Protein AF-A0A2S8RTL1-F1 (afdb_monomer_lite)

Foldseek 3Di:
DDDDDDDDDDDDDDDDPDDPPDDDDDDDDPDDDDDPDPPPDDDDDDDDDDDDDDDDPPDPVNVVVVVVVVVVVVVVVVVVVVVVVVVVVVVVVVVVVVVVVVVVVVVVVVVVVVVVVVVVVVVVVVVVVVQLVVLQVVLVPDDDLDPPDDCVVLPLQLSLLVSVVVPRDLVSQLSSLSNDPPLVSVLSNQLNCLCVVLVPNDSVVRNVSSVVSVVCSVVVNDDDDRD

Secondary structure (DSSP, 8-state):
--------------------------------S---S--S-------------------HHHHHHHHHHHHHHHHHHHHHHHHHHHHHHHHHHHHHHHHHHHHHHHHHHHHHHHHHHHHHHHHHHHHHHHHHHHHHHHHHHSPPSSTT--HHHH-HHHHHHHHHHTT--HHHHHHTGGGS-HHHHHHHHHHHHHHHHTT---HHHHHHHHHHHHHHHHHT-------

pLDDT: mean 75.99, std 20.51, range [32.34, 96.5]

Radius of gyration: 46.98 Å; chains: 1; bounding box: 100×43×135 Å

Sequence (227 aa):
MKLSPLFPLAMLFAASAVHAQMNQIFGALQSAQSVITQTKQLLPPTPASSAQGSQQVVNEQETQIYNSRKVADEQARQQAQQDSARISAADQAQYQMQRQREQAAAKRASDEDDAEALAVENASIRRDAERQQRATAEAQSMPPLCPGLDIHKLGIGGFFVACKNKGATEPQMLARLGALPMMQQALYTDIIQDIYENNVTDIKKGNAIAAYDTRCTAQNNCQRIAW

Structure (mmCIF, N/CA/C/O backbone):
data_AF-A0A2S8RTL1-F1
#
_entry.id   AF-A0A2S8RTL1-F1
#
loop_
_atom_site.group_PDB
_atom_site.id
_atom_site.type_symbol
_atom_site.la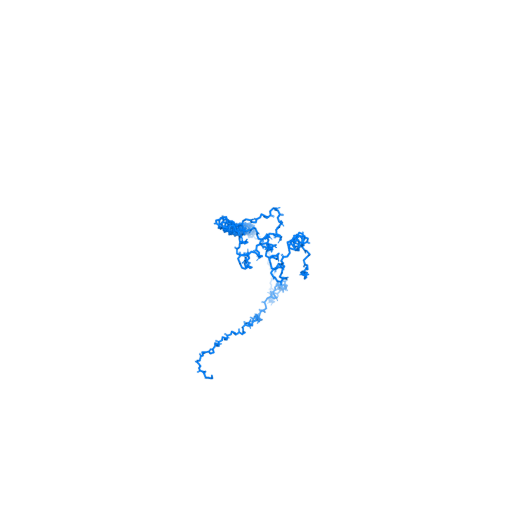bel_atom_id
_atom_site.label_alt_id
_atom_site.label_comp_id
_atom_site.label_asym_id
_atom_site.label_entity_id
_atom_site.label_seq_id
_atom_site.pdbx_PDB_ins_code
_atom_site.Cartn_x
_atom_site.Cartn_y
_atom_site.Cartn_z
_atom_site.occupancy
_atom_site.B_iso_or_equiv
_atom_site.auth_seq_id
_atom_site.auth_comp_id
_atom_site.auth_asym_id
_atom_site.auth_atom_id
_atom_site.pdbx_PDB_model_num
ATOM 1 N N . MET A 1 1 ? 49.467 24.378 -4.502 1.00 38.03 1 MET A N 1
ATOM 2 C CA . MET A 1 1 ? 49.856 24.310 -3.072 1.00 38.03 1 MET A CA 1
ATOM 3 C C . MET A 1 1 ? 49.251 25.500 -2.332 1.00 38.03 1 MET A C 1
ATOM 5 O O . MET A 1 1 ? 49.353 26.591 -2.875 1.00 38.03 1 MET A O 1
ATOM 9 N N . LYS A 1 2 ? 48.737 25.259 -1.106 1.00 35.62 2 LYS A N 1
ATOM 10 C CA . LYS A 1 2 ? 48.167 26.184 -0.080 1.00 35.62 2 LYS A CA 1
ATOM 11 C C . LYS A 1 2 ? 46.673 26.549 -0.275 1.00 35.62 2 LYS A C 1
ATOM 13 O O . LYS A 1 2 ? 46.351 27.145 -1.291 1.00 35.62 2 LYS A O 1
ATOM 18 N N . LEU A 1 3 ? 45.727 25.969 0.499 1.00 42.12 3 LEU A N 1
ATOM 19 C CA . LEU A 1 3 ? 45.302 26.218 1.919 1.00 42.12 3 LEU A CA 1
ATOM 20 C C . LEU A 1 3 ? 44.549 27.563 2.029 1.00 42.12 3 LEU A C 1
ATOM 22 O O . LEU A 1 3 ? 45.126 28.556 1.611 1.00 42.12 3 LEU A O 1
ATOM 26 N N . SER A 1 4 ? 43.318 27.751 2.530 1.00 49.03 4 SER A N 1
ATOM 27 C CA . SER A 1 4 ? 42.362 27.088 3.463 1.00 49.03 4 SER A CA 1
ATOM 28 C C . SER A 1 4 ? 40.998 27.844 3.310 1.00 49.03 4 SER A C 1
ATOM 30 O O . SER A 1 4 ? 40.910 28.617 2.353 1.00 49.03 4 SER A O 1
ATOM 32 N N . PRO A 1 5 ? 39.981 27.823 4.216 1.00 54.22 5 PRO A N 1
ATOM 33 C CA . PRO A 1 5 ? 39.604 26.943 5.344 1.00 54.22 5 PRO A CA 1
ATOM 34 C C . PRO A 1 5 ? 38.179 26.354 5.151 1.00 54.22 5 PRO A C 1
ATOM 36 O O . PRO A 1 5 ? 37.568 26.640 4.137 1.00 54.22 5 PRO A O 1
ATOM 39 N N . LEU A 1 6 ? 37.641 25.554 6.088 1.00 48.72 6 LEU A N 1
ATOM 40 C CA . LEU A 1 6 ? 36.220 25.573 6.519 1.00 48.72 6 LEU A CA 1
ATOM 41 C C . LEU A 1 6 ? 35.966 24.489 7.600 1.00 48.72 6 LEU A C 1
ATOM 43 O O . LEU A 1 6 ? 36.035 23.295 7.342 1.00 48.72 6 LEU A O 1
ATOM 47 N N . PHE A 1 7 ? 35.742 24.997 8.816 1.00 48.97 7 PHE A N 1
ATOM 48 C CA . PHE A 1 7 ? 35.011 24.526 10.006 1.00 48.97 7 PHE A CA 1
ATOM 49 C C . PHE A 1 7 ? 34.792 23.027 10.335 1.00 48.97 7 PHE A C 1
ATOM 51 O O . PHE A 1 7 ? 34.223 22.287 9.536 1.00 48.97 7 PHE A O 1
ATOM 58 N N . PRO A 1 8 ? 35.076 22.613 11.594 1.00 48.19 8 PRO A N 1
ATOM 59 C CA . PRO A 1 8 ? 34.626 21.340 12.151 1.00 48.19 8 PRO A CA 1
ATOM 60 C C . PRO A 1 8 ? 33.173 21.444 12.645 1.00 48.19 8 PRO A C 1
ATOM 62 O O . PRO A 1 8 ? 32.843 22.334 13.430 1.00 48.19 8 PRO A O 1
ATOM 65 N N . LEU A 1 9 ? 32.311 20.510 12.234 1.00 49.25 9 LEU A N 1
ATOM 66 C CA . LEU A 1 9 ? 30.993 20.330 12.843 1.00 49.25 9 LEU A CA 1
ATOM 67 C C . LEU A 1 9 ? 31.105 19.288 13.963 1.00 49.25 9 LEU A C 1
ATOM 69 O O . LEU A 1 9 ? 31.227 18.091 13.711 1.00 49.25 9 LEU A O 1
ATOM 73 N N . ALA A 1 10 ? 31.079 19.758 15.206 1.00 47.28 10 ALA A N 1
ATOM 74 C CA . ALA A 1 10 ? 30.786 18.929 16.363 1.00 47.28 10 ALA A CA 1
ATOM 75 C C . ALA A 1 10 ? 29.264 18.740 16.456 1.00 47.28 10 ALA A C 1
ATOM 77 O O . ALA A 1 10 ? 28.529 19.718 16.559 1.00 47.28 10 ALA A O 1
ATOM 78 N N . MET A 1 11 ? 28.797 17.492 16.451 1.00 55.31 11 MET A N 1
ATOM 79 C CA . MET A 1 11 ? 27.452 17.118 16.897 1.00 55.31 11 MET A CA 1
ATOM 80 C C . MET A 1 11 ? 27.597 15.967 17.890 1.00 55.31 11 MET A C 1
ATOM 82 O O . MET A 1 11 ? 27.807 14.813 17.526 1.00 55.31 11 MET A O 1
ATOM 86 N N . LEU A 1 12 ? 27.530 16.342 19.164 1.00 49.75 12 LEU A N 1
ATOM 87 C CA . LEU A 1 12 ? 27.237 15.477 20.297 1.00 49.75 12 LEU A CA 1
ATOM 88 C C . LEU A 1 12 ? 25.769 15.045 20.201 1.00 49.75 12 LEU A C 1
ATOM 90 O O . LEU A 1 12 ? 24.897 15.908 20.177 1.00 49.75 12 LEU A O 1
ATOM 94 N N . PHE A 1 13 ? 25.487 13.743 20.247 1.00 51.66 13 PHE A N 1
ATOM 95 C CA . PHE A 1 13 ? 24.215 13.255 20.777 1.00 51.66 13 PHE A CA 1
ATOM 96 C C . PHE A 1 13 ? 24.480 12.161 21.804 1.00 51.66 13 PHE A C 1
ATOM 98 O O . PHE A 1 13 ? 25.195 11.189 21.566 1.00 51.66 13 PHE A O 1
ATOM 105 N N . ALA A 1 14 ? 23.953 12.437 22.991 1.00 49.50 14 ALA A N 1
ATOM 106 C CA . ALA A 1 14 ? 24.164 11.741 24.238 1.00 49.50 14 ALA A CA 1
ATOM 107 C C . ALA A 1 14 ? 23.422 10.400 24.277 1.00 49.50 14 ALA A C 1
ATOM 109 O O . ALA A 1 14 ? 22.295 10.278 23.800 1.00 49.50 14 ALA A O 1
ATOM 110 N N . ALA A 1 15 ? 24.037 9.418 24.935 1.00 47.69 15 ALA A N 1
ATOM 111 C CA . ALA A 1 15 ? 23.323 8.279 25.482 1.00 47.69 15 ALA A CA 1
ATOM 112 C C . ALA A 1 15 ? 22.497 8.750 26.691 1.00 47.69 15 ALA A C 1
ATOM 114 O O . ALA A 1 15 ? 23.055 9.230 27.676 1.00 47.69 15 ALA A O 1
ATOM 115 N N . SER A 1 16 ? 21.176 8.584 26.637 1.00 47.34 16 SER A N 1
ATOM 116 C CA . SER A 1 16 ? 20.305 8.682 27.810 1.00 47.34 16 SER A CA 1
ATOM 117 C C . SER A 1 16 ? 19.347 7.494 27.843 1.00 47.34 16 SER A C 1
ATOM 119 O O . SER A 1 16 ? 18.165 7.616 27.531 1.00 47.34 16 SER A O 1
ATOM 121 N N . ALA A 1 17 ? 19.864 6.328 28.236 1.00 42.50 17 ALA A N 1
ATOM 122 C CA . ALA A 1 17 ? 19.032 5.291 28.831 1.00 42.50 17 ALA A CA 1
ATOM 123 C C . ALA A 1 17 ? 18.779 5.711 30.283 1.00 42.50 17 ALA A C 1
ATOM 125 O O . ALA A 1 17 ? 19.618 5.540 31.167 1.00 42.50 17 ALA A O 1
ATOM 126 N N . VAL A 1 18 ? 17.644 6.367 30.499 1.00 37.88 18 VAL A N 1
ATOM 127 C CA . VAL A 1 18 ? 17.160 6.710 31.830 1.00 37.88 18 VAL A CA 1
ATOM 128 C C . VAL A 1 18 ? 16.719 5.427 32.532 1.00 37.88 18 VAL A C 1
ATOM 130 O O . VAL A 1 18 ? 15.796 4.739 32.111 1.00 37.88 18 VAL A O 1
ATOM 133 N N . HIS A 1 19 ? 17.457 5.129 33.595 1.00 41.03 19 HIS A N 1
ATOM 134 C CA . HIS A 1 19 ? 17.134 4.353 34.784 1.00 41.03 19 HIS A CA 1
ATOM 135 C C . HIS A 1 19 ? 15.645 4.009 34.976 1.00 41.03 19 HIS A C 1
ATOM 137 O O . HIS A 1 19 ? 14.829 4.863 35.318 1.00 41.03 19 HIS A O 1
ATOM 143 N N . ALA A 1 20 ? 15.322 2.717 34.881 1.00 41.69 20 ALA A N 1
ATOM 144 C CA . ALA A 1 20 ? 14.137 2.140 35.503 1.00 41.69 20 ALA A CA 1
ATOM 145 C C . ALA A 1 20 ? 14.334 2.136 37.028 1.00 41.69 20 ALA A C 1
ATOM 147 O O . ALA A 1 20 ? 14.839 1.179 37.611 1.00 41.69 20 ALA A O 1
ATOM 148 N N . GLN A 1 21 ? 13.975 3.242 37.673 1.00 39.97 21 GLN A N 1
ATOM 149 C CA . GLN A 1 21 ? 13.873 3.342 39.122 1.00 39.97 21 GLN A CA 1
ATOM 150 C C . GLN A 1 21 ? 12.405 3.113 39.501 1.00 39.97 21 GLN A C 1
ATOM 152 O O . GLN A 1 21 ? 11.630 4.053 39.650 1.00 39.97 21 GLN A O 1
ATOM 157 N N . MET A 1 22 ? 11.998 1.844 39.593 1.00 36.69 22 MET A N 1
ATOM 158 C CA . MET A 1 22 ? 10.693 1.470 40.138 1.00 36.69 22 MET A CA 1
ATOM 159 C C . MET A 1 22 ? 10.871 1.182 41.631 1.00 36.69 22 MET A C 1
ATOM 161 O O . MET A 1 22 ? 11.563 0.240 42.018 1.00 36.69 22 MET A O 1
ATOM 165 N N . ASN A 1 23 ? 10.295 2.056 42.455 1.00 44.06 23 ASN A N 1
ATOM 166 C CA . ASN A 1 23 ? 10.290 1.986 43.911 1.00 44.06 23 ASN A CA 1
ATOM 167 C C . ASN A 1 23 ? 9.864 0.599 44.417 1.00 44.06 23 ASN A C 1
ATOM 169 O O . ASN A 1 23 ? 8.708 0.204 44.283 1.00 44.06 23 ASN A O 1
ATOM 173 N N . GLN A 1 24 ? 10.774 -0.082 45.110 1.00 45.25 24 GLN A N 1
ATOM 174 C CA . GLN A 1 24 ? 10.392 -0.793 46.323 1.00 45.25 24 GLN A CA 1
ATOM 175 C C . GLN A 1 24 ? 10.180 0.257 47.403 1.00 45.25 24 GLN A C 1
ATOM 177 O O . GLN A 1 24 ? 11.113 1.016 47.638 1.00 45.25 24 GLN A O 1
ATOM 182 N N . ILE A 1 25 ? 9.004 0.303 48.038 1.00 47.38 25 ILE A N 1
ATOM 183 C CA . ILE A 1 25 ? 8.795 0.885 49.376 1.00 47.38 25 ILE A CA 1
ATOM 184 C C . ILE A 1 25 ? 7.354 0.557 49.827 1.00 47.38 25 ILE A C 1
ATOM 186 O O . ILE A 1 25 ? 6.384 1.059 49.273 1.00 47.38 25 ILE A O 1
ATOM 190 N N . PHE A 1 26 ? 7.294 -0.329 50.831 1.00 45.81 26 PHE A N 1
ATOM 191 C CA . PHE A 1 26 ? 6.200 -0.697 51.754 1.00 45.81 26 PHE A CA 1
ATOM 192 C C . PHE A 1 26 ? 4.948 -1.397 51.178 1.00 45.81 26 PHE A C 1
ATOM 194 O O . PHE A 1 26 ? 4.327 -0.930 50.240 1.00 45.81 26 PHE A O 1
ATOM 201 N N . GLY A 1 27 ? 4.494 -2.553 51.677 1.00 37.72 27 GLY A N 1
ATOM 202 C CA . GLY A 1 27 ? 4.653 -3.152 53.009 1.00 37.72 27 GLY A CA 1
ATOM 203 C C . GLY A 1 27 ? 3.364 -2.953 53.818 1.00 37.72 27 GLY A C 1
ATOM 204 O O . GLY A 1 27 ? 3.025 -1.815 54.111 1.00 37.72 27 GLY A O 1
ATOM 205 N N . ALA A 1 28 ? 2.701 -4.061 54.188 1.00 46.66 28 ALA A N 1
ATOM 206 C CA . ALA A 1 28 ? 1.392 -4.165 54.864 1.00 46.66 28 ALA A CA 1
ATOM 207 C C . ALA A 1 28 ? 0.195 -3.814 53.952 1.00 46.66 28 ALA A C 1
ATOM 209 O O . ALA A 1 28 ? 0.071 -2.709 53.455 1.00 46.66 28 ALA A O 1
ATOM 210 N N . LEU A 1 29 ? -0.708 -4.740 53.623 1.00 39.44 29 LEU A N 1
ATOM 211 C CA . LEU A 1 29 ? -1.684 -5.313 54.553 1.00 39.44 29 LEU A CA 1
ATOM 212 C C . LEU A 1 29 ? -1.998 -6.778 54.188 1.00 39.44 29 LEU A C 1
ATOM 214 O O . LEU A 1 29 ? -2.986 -7.088 53.529 1.00 39.44 29 LEU A O 1
ATOM 218 N N . GLN A 1 30 ? -1.167 -7.701 54.667 1.00 45.38 30 GLN A N 1
ATOM 219 C CA . GLN A 1 30 ? -1.629 -9.037 55.042 1.00 45.38 30 GLN A CA 1
ATOM 220 C C . GLN A 1 30 ? -2.073 -8.964 56.508 1.00 45.38 30 GLN A C 1
ATOM 222 O O . GLN A 1 30 ? -1.287 -9.244 57.405 1.00 45.38 30 GLN A O 1
ATOM 227 N N . SER A 1 31 ? -3.303 -8.520 56.771 1.00 47.59 31 SER A N 1
ATOM 228 C CA . SER A 1 31 ? -3.908 -8.605 58.110 1.00 47.59 31 SER A CA 1
ATOM 229 C C . SER A 1 31 ? -5.406 -8.298 58.056 1.00 47.59 31 SER A C 1
ATOM 231 O O . SER A 1 31 ? -5.786 -7.132 58.084 1.00 47.59 31 SER A O 1
ATOM 233 N N . ALA A 1 32 ? -6.239 -9.338 57.960 1.00 41.00 32 ALA A N 1
ATOM 234 C CA . ALA A 1 32 ? -7.581 -9.422 58.568 1.00 41.00 32 ALA A CA 1
ATOM 235 C C . ALA A 1 32 ? -8.275 -10.750 58.190 1.00 41.00 32 ALA A C 1
ATOM 237 O O . ALA A 1 32 ? -9.438 -10.789 57.805 1.00 41.00 32 ALA A O 1
ATOM 238 N N . GLN A 1 33 ? -7.567 -11.872 58.306 1.00 40.41 33 GLN A N 1
ATOM 239 C CA . GLN A 1 33 ? -8.217 -13.133 58.660 1.00 40.41 33 GLN A CA 1
ATOM 240 C C . GLN A 1 33 ? -7.684 -13.490 60.045 1.00 40.41 33 GLN A C 1
ATOM 242 O O . GLN A 1 33 ? -6.480 -13.399 60.261 1.00 40.41 33 GLN A O 1
ATOM 247 N N . SER A 1 34 ? -8.583 -13.849 60.967 1.00 40.94 34 SER A N 1
ATOM 248 C CA . SER A 1 34 ? -8.360 -14.182 62.390 1.00 40.94 34 SER A CA 1
ATOM 249 C C . SER A 1 34 ? -8.360 -13.045 63.433 1.00 40.94 34 SER A C 1
ATOM 251 O O . SER A 1 34 ? -7.425 -12.899 64.202 1.00 40.94 34 SER A O 1
ATOM 253 N N . VAL A 1 35 ? -9.479 -12.322 63.580 1.00 41.72 35 VAL A N 1
ATOM 254 C CA . VAL A 1 35 ? -9.914 -11.840 64.914 1.00 41.72 35 VAL A CA 1
ATOM 255 C C . VAL A 1 35 ? -11.435 -11.984 65.038 1.00 41.72 35 VAL A C 1
ATOM 257 O O . VAL A 1 35 ? -12.175 -11.011 65.037 1.00 41.72 35 VAL A O 1
ATOM 260 N N . ILE A 1 36 ? -11.926 -13.222 65.123 1.00 44.38 36 ILE A N 1
ATOM 261 C CA . ILE A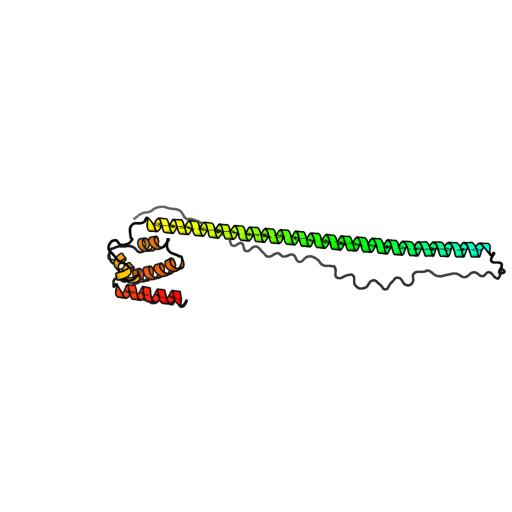 1 36 ? -13.242 -13.522 65.715 1.00 44.38 36 ILE A CA 1
ATOM 262 C C . ILE A 1 36 ? -13.069 -14.765 66.589 1.00 44.38 36 ILE A C 1
ATOM 264 O O . ILE A 1 36 ? -13.583 -15.832 66.292 1.00 44.38 36 ILE A O 1
ATOM 268 N N . THR A 1 37 ? -12.287 -14.640 67.659 1.00 46.16 37 THR A N 1
ATOM 269 C CA . THR A 1 37 ? -12.250 -15.621 68.759 1.00 46.16 37 THR A CA 1
ATOM 270 C C . THR A 1 37 ? -11.716 -14.963 70.030 1.00 46.16 37 THR A C 1
ATOM 272 O O . THR A 1 37 ? -10.827 -15.491 70.680 1.00 46.16 37 THR A O 1
ATOM 275 N N . GLN A 1 38 ? -12.220 -13.783 70.411 1.00 42.22 38 GLN A N 1
ATOM 276 C CA . GLN A 1 38 ? -11.947 -13.261 71.759 1.00 42.22 38 GLN A CA 1
ATOM 277 C C . GLN A 1 38 ? -12.948 -12.195 72.227 1.00 42.22 38 GLN A C 1
ATOM 279 O O . GLN A 1 38 ? -12.602 -11.065 72.534 1.00 42.22 38 GLN A O 1
ATOM 284 N N . THR A 1 39 ? -14.219 -12.572 72.332 1.00 41.66 39 THR A N 1
ATOM 285 C CA . THR A 1 39 ? -15.188 -11.884 73.212 1.00 41.66 39 THR A CA 1
ATOM 286 C C . THR A 1 39 ? -15.967 -12.906 74.034 1.00 41.66 39 THR A C 1
ATOM 288 O O . THR A 1 39 ? -17.175 -12.819 74.231 1.00 41.66 39 THR A O 1
ATOM 291 N N . LYS A 1 40 ? -15.254 -13.915 74.544 1.00 41.88 40 LYS A N 1
ATOM 292 C CA . LYS A 1 40 ? -15.716 -14.721 75.671 1.00 41.88 40 LYS A CA 1
ATOM 293 C C . LYS A 1 40 ? -14.864 -14.313 76.869 1.00 41.88 40 LYS A C 1
ATOM 295 O O . LYS A 1 40 ? -13.652 -14.462 76.819 1.00 41.88 40 LYS A O 1
ATOM 300 N N . GLN A 1 41 ? -15.533 -13.839 77.918 1.00 46.41 41 GLN A N 1
ATOM 301 C CA . GLN A 1 41 ? -15.016 -13.670 79.282 1.00 46.41 41 GLN A CA 1
ATOM 302 C C . GLN A 1 41 ? -14.117 -12.457 79.552 1.00 46.41 41 GLN A C 1
ATOM 304 O O . GLN A 1 41 ? -12.912 -12.579 79.722 1.00 46.41 41 GLN A O 1
ATOM 309 N N . LEU A 1 42 ? -14.755 -11.307 79.771 1.00 34.97 42 LEU A N 1
ATOM 310 C CA . LEU A 1 42 ? -14.297 -10.338 80.769 1.00 34.97 42 LEU A CA 1
ATOM 311 C C . LEU A 1 42 ? -15.513 -9.888 81.596 1.00 34.97 42 LEU A C 1
ATOM 313 O O . LEU A 1 42 ? -16.134 -8.872 81.308 1.00 34.97 42 LEU A O 1
ATOM 317 N N . LEU A 1 43 ? -15.873 -10.684 82.607 1.00 44.03 43 LEU A N 1
ATOM 318 C CA . LEU A 1 43 ? -16.597 -10.213 83.793 1.00 44.03 43 LEU A CA 1
ATOM 319 C C . LEU A 1 43 ? -15.680 -10.467 85.007 1.00 44.03 43 LEU A C 1
ATOM 321 O O . LEU A 1 43 ? -15.184 -11.589 85.135 1.00 44.03 43 LEU A O 1
ATOM 325 N N . PRO A 1 44 ? -15.431 -9.474 85.880 1.00 42.81 44 PRO A N 1
ATOM 326 C CA . PRO A 1 44 ? -14.678 -9.678 87.118 1.00 42.81 44 PRO A CA 1
ATOM 327 C C . PRO A 1 44 ? -15.519 -10.409 88.193 1.00 42.81 44 PRO A C 1
ATOM 329 O O . PRO A 1 44 ? -16.750 -10.333 88.154 1.00 42.81 44 PRO A O 1
ATOM 332 N N . PRO A 1 45 ? -14.888 -11.117 89.157 1.00 46.38 45 PRO A N 1
ATOM 333 C CA . PRO A 1 45 ? -15.587 -11.942 90.144 1.00 46.38 45 PRO A CA 1
ATOM 334 C C . PRO A 1 45 ? -15.848 -11.254 91.505 1.00 46.38 45 PRO A C 1
ATOM 336 O O . PRO A 1 45 ? -15.012 -10.503 92.001 1.00 46.38 45 PRO A O 1
ATOM 339 N N . THR A 1 46 ? -16.936 -11.707 92.162 1.00 37.41 46 THR A N 1
ATOM 340 C CA . THR A 1 46 ? -17.221 -11.791 93.630 1.00 37.41 46 THR A CA 1
ATOM 341 C C . THR A 1 46 ? -17.487 -10.500 94.444 1.00 37.41 46 THR A C 1
ATOM 343 O O . THR A 1 46 ? -17.014 -9.447 94.037 1.00 37.41 46 THR A O 1
ATOM 346 N N . PRO A 1 47 ? -18.220 -10.538 95.598 1.00 42.81 47 PRO A N 1
ATOM 347 C CA . PRO A 1 47 ? -18.490 -11.694 96.471 1.00 42.81 47 PRO A CA 1
ATOM 348 C C . PRO A 1 47 ? -19.951 -11.933 96.912 1.00 42.81 47 PRO A C 1
ATOM 350 O O . PRO A 1 47 ? -20.859 -11.130 96.719 1.00 42.81 47 PRO A O 1
ATOM 353 N N . ALA A 1 48 ? -20.129 -13.099 97.534 1.00 43.69 48 ALA A N 1
ATOM 354 C CA . ALA A 1 48 ? -21.320 -13.546 98.236 1.00 43.69 48 ALA A CA 1
ATOM 355 C C . ALA A 1 48 ? -21.721 -12.610 99.387 1.00 43.69 48 ALA A C 1
ATOM 357 O O . ALA A 1 48 ? -20.870 -12.106 100.119 1.00 43.69 48 ALA A O 1
ATOM 358 N N . SER A 1 49 ? -23.027 -12.472 99.611 1.00 32.34 49 SER A N 1
ATOM 359 C CA . SER A 1 49 ? -23.605 -12.177 100.923 1.00 32.34 49 SER A CA 1
ATOM 360 C C . SER A 1 49 ? -25.021 -12.743 100.996 1.00 32.34 49 SER A C 1
ATOM 362 O O . SER A 1 49 ? -25.849 -12.556 100.110 1.00 32.34 49 SER A O 1
ATOM 364 N N . SER A 1 50 ? -25.232 -13.506 102.057 1.00 39.84 50 SER A N 1
ATOM 365 C CA . SER A 1 50 ? -26.446 -14.177 102.501 1.00 39.84 50 SER A CA 1
ATOM 366 C C . SER A 1 50 ? -27.574 -13.215 102.887 1.00 39.84 50 SER A C 1
ATOM 368 O O . SER A 1 50 ? -27.341 -12.304 103.673 1.00 39.84 50 SER A O 1
ATOM 370 N N . ALA A 1 51 ? -28.798 -13.511 102.447 1.00 35.81 51 ALA A N 1
ATOM 371 C CA . ALA A 1 51 ? -30.055 -13.250 103.163 1.00 35.81 51 ALA A CA 1
ATOM 372 C C . ALA A 1 51 ? -31.145 -14.091 102.464 1.00 35.81 51 ALA A C 1
ATOM 374 O O . ALA A 1 51 ? -31.490 -13.835 101.318 1.00 35.81 51 ALA A O 1
ATOM 375 N N . GLN A 1 52 ? -31.426 -15.310 102.924 1.00 35.59 52 GLN A N 1
ATOM 376 C CA . GLN A 1 52 ? -32.442 -15.646 103.928 1.00 35.59 52 GLN A CA 1
ATOM 377 C C . GLN A 1 52 ? -33.856 -15.167 103.561 1.00 35.59 52 GLN A C 1
ATOM 379 O O . GLN A 1 52 ? -34.106 -13.986 103.355 1.00 35.59 52 GLN A O 1
ATOM 384 N N . GLY A 1 53 ? -34.740 -16.165 103.463 1.00 45.41 53 GLY A N 1
ATOM 385 C CA . GLY A 1 53 ? -36.108 -16.135 102.960 1.00 45.41 53 GLY A CA 1
ATOM 386 C C . GLY A 1 53 ? -36.931 -14.885 103.248 1.00 45.41 53 GLY A C 1
ATOM 387 O O . GLY A 1 53 ? -36.967 -14.355 104.353 1.00 45.41 53 GLY A O 1
ATOM 388 N N . SER A 1 54 ? -37.695 -14.489 102.238 1.00 36.59 54 SER A N 1
ATOM 389 C CA . SER A 1 54 ? -38.920 -13.714 102.391 1.00 36.59 54 SER A CA 1
ATOM 390 C C . SER A 1 54 ? -39.906 -14.189 101.334 1.00 36.59 54 SER A C 1
ATOM 392 O O . SER A 1 54 ? -39.531 -14.519 100.212 1.00 36.59 54 SER A O 1
ATOM 394 N N . GLN A 1 55 ? -41.148 -14.324 101.763 1.00 37.75 55 GLN A N 1
ATOM 395 C CA . GLN A 1 55 ? -42.203 -15.097 101.136 1.00 37.75 55 GLN A CA 1
ATOM 396 C C . GLN A 1 55 ? -42.599 -14.583 99.748 1.00 37.75 55 GLN A C 1
ATOM 398 O O . GLN A 1 55 ? -42.657 -13.383 99.495 1.00 37.75 55 GLN A O 1
ATOM 403 N N . GLN A 1 56 ? -42.949 -15.538 98.882 1.00 43.00 56 GLN A N 1
ATOM 404 C CA . GLN A 1 56 ? -43.762 -15.325 97.690 1.00 43.00 56 GLN A CA 1
ATOM 405 C C . GLN A 1 56 ? -45.059 -14.597 98.061 1.00 43.00 56 GLN A C 1
ATOM 407 O O . GLN A 1 56 ? -46.021 -15.220 98.496 1.00 43.00 56 GLN A O 1
ATOM 412 N N . VAL A 1 57 ? -45.095 -13.295 97.815 1.00 48.12 57 VAL A N 1
ATOM 413 C CA . VAL A 1 57 ? -46.294 -12.600 97.344 1.00 48.12 57 VAL A CA 1
ATOM 414 C C . VAL A 1 57 ? -45.809 -11.672 96.237 1.00 48.12 57 VAL A C 1
ATOM 416 O O . VAL A 1 57 ? -45.611 -10.479 96.438 1.00 48.12 57 VAL A O 1
ATOM 419 N N . VAL A 1 58 ? -45.515 -12.251 95.069 1.00 50.91 58 VAL A N 1
ATOM 420 C CA . VAL A 1 58 ? -45.328 -11.445 93.862 1.00 50.91 58 VAL A CA 1
ATOM 421 C C . VAL A 1 58 ? -46.713 -10.941 93.492 1.00 50.91 58 VAL A C 1
ATOM 423 O O . VAL A 1 58 ? -47.586 -11.704 93.087 1.00 50.91 58 VAL A O 1
ATOM 426 N N . ASN A 1 59 ? -46.907 -9.654 93.732 1.00 58.28 59 ASN A N 1
ATOM 427 C CA . ASN A 1 59 ? -48.115 -8.910 93.450 1.00 58.28 59 ASN A CA 1
ATOM 428 C C . ASN A 1 59 ? -48.449 -9.070 91.951 1.00 58.28 59 ASN A C 1
ATOM 430 O O . ASN A 1 59 ? -47.588 -8.835 91.098 1.00 58.28 59 ASN A O 1
ATOM 434 N N . GLU A 1 60 ? -49.671 -9.495 91.604 1.00 58.38 60 GLU A N 1
ATOM 435 C CA . GLU A 1 60 ? -50.124 -9.695 90.209 1.00 58.38 60 GLU A CA 1
ATOM 436 C C . GLU A 1 60 ? -49.813 -8.482 89.311 1.00 58.38 60 GLU A C 1
ATOM 438 O O . GLU A 1 60 ? -49.537 -8.620 88.116 1.00 58.38 60 GLU A O 1
ATOM 443 N N . GLN A 1 61 ? -49.765 -7.294 89.916 1.00 59.53 61 GLN A N 1
ATOM 444 C CA . GLN A 1 61 ? -49.477 -6.027 89.262 1.00 59.53 61 GLN A CA 1
ATOM 445 C C . GLN A 1 61 ? -48.008 -5.867 88.815 1.00 59.53 61 GLN A C 1
ATOM 447 O O . GLN A 1 61 ? -47.762 -5.355 87.723 1.00 59.53 61 GLN A O 1
ATOM 452 N N . GLU A 1 62 ? -47.020 -6.360 89.574 1.00 61.72 62 GLU A N 1
ATOM 453 C CA . GLU A 1 62 ? -45.605 -6.344 89.148 1.00 61.72 62 GLU A CA 1
ATOM 454 C C . GLU A 1 62 ? -45.344 -7.337 88.009 1.00 61.72 62 GLU A C 1
ATOM 456 O O . GLU A 1 62 ? -44.584 -7.047 87.080 1.00 61.72 62 GLU A O 1
ATOM 461 N N . THR A 1 63 ? -46.036 -8.479 88.025 1.00 69.25 63 THR A N 1
ATOM 462 C CA . THR A 1 63 ? -45.931 -9.489 86.960 1.00 69.25 63 THR A CA 1
ATOM 463 C C . THR A 1 63 ? -46.511 -8.966 85.640 1.00 69.25 63 THR A C 1
ATOM 465 O O . THR A 1 63 ? -45.935 -9.194 84.574 1.00 69.25 63 THR A O 1
ATOM 468 N N . GLN A 1 64 ? -47.612 -8.203 85.685 1.00 75.25 64 GLN A N 1
ATOM 469 C CA . GLN A 1 64 ? -48.174 -7.553 84.494 1.00 75.25 64 GLN A CA 1
ATOM 470 C C . GLN A 1 64 ? -47.250 -6.481 83.903 1.00 75.25 64 GLN A C 1
ATOM 472 O O . GLN A 1 64 ? -47.086 -6.441 82.681 1.00 75.25 64 GLN A O 1
ATOM 477 N N . ILE A 1 65 ? -46.618 -5.642 84.732 1.00 78.06 65 ILE A N 1
ATOM 478 C CA . ILE A 1 65 ? -45.678 -4.604 84.266 1.00 78.06 65 ILE A CA 1
ATOM 479 C C . ILE A 1 65 ? -44.431 -5.240 83.634 1.00 78.06 65 ILE A C 1
ATOM 481 O O . ILE A 1 65 ? -43.959 -4.789 82.589 1.00 78.06 65 ILE A O 1
ATOM 485 N N . TYR A 1 66 ? -43.921 -6.324 84.223 1.00 79.94 66 TYR A N 1
ATOM 486 C CA . TYR A 1 66 ? -42.802 -7.079 83.662 1.00 79.94 66 TYR A CA 1
ATOM 487 C C . TYR A 1 66 ? -43.139 -7.673 82.286 1.00 79.94 66 TYR A C 1
ATOM 489 O O . TYR A 1 66 ? -42.388 -7.483 81.326 1.00 79.94 66 TYR A O 1
ATOM 497 N N . ASN A 1 67 ? -44.293 -8.335 82.162 1.00 83.00 67 ASN A N 1
ATOM 498 C CA . ASN A 1 67 ? -44.719 -8.950 80.904 1.00 83.00 67 ASN A CA 1
ATOM 499 C C . ASN A 1 67 ? -44.985 -7.910 79.805 1.00 83.00 67 ASN A C 1
ATOM 501 O O . ASN A 1 67 ? -44.595 -8.123 78.660 1.00 83.00 67 ASN A O 1
ATOM 505 N N . SER A 1 68 ? -45.582 -6.762 80.139 1.00 79.88 68 SER A N 1
ATOM 506 C CA . SER A 1 68 ? -45.840 -5.690 79.166 1.00 79.88 68 SER A CA 1
ATOM 507 C C . SER A 1 68 ? -44.559 -4.995 78.688 1.00 79.88 68 SER A C 1
ATOM 509 O O . SER A 1 68 ? -44.433 -4.730 77.492 1.00 79.88 68 SER A O 1
ATOM 511 N N . ARG A 1 69 ? -43.554 -4.802 79.557 1.00 83.69 69 ARG A N 1
ATOM 512 C CA . ARG A 1 69 ? -42.209 -4.368 79.129 1.00 83.69 69 ARG A CA 1
ATOM 513 C C . ARG A 1 69 ? -41.552 -5.363 78.184 1.00 83.69 69 ARG A C 1
ATOM 515 O O . ARG A 1 69 ? -40.971 -4.959 77.185 1.00 83.69 69 ARG A O 1
ATOM 522 N N . LYS A 1 70 ? -41.675 -6.658 78.480 1.00 84.56 70 LYS A N 1
ATOM 523 C CA . LYS A 1 70 ? -41.086 -7.711 77.653 1.00 84.56 70 LYS A CA 1
ATOM 524 C C . LYS A 1 70 ? -41.664 -7.708 76.235 1.00 84.56 70 LYS A C 1
ATOM 526 O O . LYS A 1 70 ? -40.904 -7.778 75.278 1.00 84.56 70 LYS A O 1
ATOM 531 N N . VAL A 1 71 ? -42.984 -7.548 76.101 1.00 85.81 71 VAL A N 1
ATOM 532 C CA . VAL A 1 71 ? -43.661 -7.441 74.795 1.00 85.81 71 VAL A CA 1
ATOM 533 C C . VAL A 1 71 ? -43.243 -6.170 74.047 1.00 85.81 71 VAL A C 1
ATOM 535 O O . VAL A 1 71 ? -43.000 -6.232 72.843 1.00 85.81 71 VAL A O 1
ATOM 538 N N . ALA A 1 72 ? -43.105 -5.038 74.746 1.00 85.06 72 ALA A N 1
ATOM 539 C CA . ALA A 1 72 ? -42.636 -3.789 74.146 1.00 85.06 72 ALA A CA 1
ATOM 540 C C . ALA A 1 72 ? -41.188 -3.896 73.629 1.00 85.06 72 ALA A C 1
ATOM 542 O O . ALA A 1 72 ? -40.903 -3.468 72.511 1.00 85.06 72 ALA A O 1
ATOM 543 N N . ASP A 1 73 ? -40.292 -4.525 74.394 1.00 86.38 73 ASP A N 1
ATOM 544 C CA . ASP A 1 73 ? -38.910 -4.792 73.972 1.00 86.38 73 ASP A CA 1
ATOM 545 C C . ASP A 1 73 ? -38.852 -5.755 72.775 1.00 86.38 73 ASP A C 1
ATOM 547 O O . ASP A 1 73 ? -38.020 -5.609 71.875 1.00 86.38 73 ASP A O 1
ATOM 551 N N . GLU A 1 74 ? -39.747 -6.742 72.736 1.00 83.88 74 GLU A N 1
ATOM 552 C CA . GLU A 1 74 ? -39.826 -7.729 71.660 1.00 83.88 74 GLU A CA 1
ATOM 553 C C . GLU A 1 74 ? -40.377 -7.110 70.364 1.00 83.88 74 GLU A C 1
ATOM 555 O O . GLU A 1 74 ? -39.826 -7.355 69.288 1.00 83.88 74 GLU A O 1
ATOM 560 N N . GLN A 1 75 ? -41.364 -6.210 70.457 1.00 86.56 75 GLN A N 1
ATOM 561 C CA . GLN A 1 75 ? -41.810 -5.380 69.331 1.00 86.56 75 GLN A CA 1
ATOM 562 C C . GLN A 1 75 ? -40.718 -4.423 68.847 1.00 86.56 75 GLN A C 1
ATOM 564 O O . GLN A 1 75 ? -40.470 -4.350 67.643 1.00 86.56 75 GLN A O 1
ATOM 569 N N . ALA A 1 76 ? -40.020 -3.736 69.757 1.00 87.00 76 ALA A N 1
ATOM 570 C CA . ALA A 1 76 ? -38.929 -2.834 69.395 1.00 87.00 76 ALA A CA 1
ATOM 571 C C . ALA A 1 76 ? -37.804 -3.575 68.649 1.00 87.00 76 ALA A C 1
ATOM 573 O O . ALA A 1 76 ? -37.261 -3.069 67.665 1.00 87.00 76 ALA A O 1
ATOM 574 N N . ARG A 1 77 ? -37.494 -4.814 69.056 1.00 86.06 77 ARG A N 1
ATOM 575 C CA . ARG A 1 77 ? -36.531 -5.678 68.355 1.00 86.06 77 ARG A CA 1
ATOM 576 C C . ARG A 1 77 ? -37.004 -6.110 66.970 1.00 86.06 77 ARG A C 1
ATOM 578 O O . ARG A 1 77 ? -36.194 -6.106 66.046 1.00 86.06 77 ARG A O 1
ATOM 585 N N . GLN A 1 78 ? -38.278 -6.462 66.805 1.00 86.94 78 GLN A N 1
ATOM 586 C CA . GLN A 1 78 ? -38.827 -6.813 65.489 1.00 86.94 78 GLN A CA 1
ATOM 587 C C . GLN A 1 78 ? -38.798 -5.621 64.529 1.00 86.94 78 GLN A C 1
ATOM 589 O O . GLN A 1 78 ? -38.432 -5.770 63.364 1.00 86.94 78 GLN A O 1
ATOM 594 N N . GLN A 1 79 ? -39.123 -4.431 65.029 1.00 88.62 79 GLN A N 1
ATOM 595 C CA . GLN A 1 79 ? -39.119 -3.207 64.237 1.00 88.62 79 GLN A CA 1
ATOM 596 C C . GLN A 1 79 ? -37.692 -2.826 63.811 1.00 88.62 79 GLN A C 1
ATOM 598 O O . GLN A 1 79 ? -37.442 -2.615 62.627 1.00 88.62 79 GLN A O 1
ATOM 603 N N . ALA A 1 80 ? -36.722 -2.899 64.730 1.00 85.31 80 ALA A N 1
ATOM 604 C CA . ALA A 1 80 ? -35.310 -2.675 64.416 1.00 85.31 80 ALA A CA 1
ATOM 605 C C . ALA A 1 80 ? -34.753 -3.673 63.379 1.00 85.31 80 ALA A C 1
ATOM 607 O O . ALA A 1 80 ? -33.936 -3.297 62.535 1.00 85.31 80 ALA A O 1
ATOM 608 N N . GLN A 1 81 ? -35.195 -4.937 63.399 1.00 86.50 81 GLN A N 1
ATOM 609 C CA . GLN A 1 81 ? -34.816 -5.931 62.386 1.00 86.50 81 GLN A CA 1
ATOM 610 C C . GLN A 1 81 ? -35.408 -5.615 61.006 1.00 86.50 81 GLN A C 1
ATOM 612 O O . GLN A 1 81 ? -34.701 -5.726 60.003 1.00 86.50 81 GLN A O 1
ATOM 617 N N . GLN A 1 82 ? -36.677 -5.198 60.941 1.00 88.31 82 GLN A N 1
ATOM 618 C CA . GLN A 1 82 ? -37.318 -4.801 59.681 1.00 88.31 82 GLN A CA 1
ATOM 619 C C . GLN A 1 82 ? -36.675 -3.546 59.083 1.00 88.31 82 GLN A C 1
ATOM 621 O O . GLN A 1 82 ? -36.407 -3.513 57.880 1.00 88.31 82 GLN A O 1
ATOM 626 N N . ASP A 1 83 ? -36.369 -2.551 59.916 1.00 89.56 83 ASP A N 1
ATOM 627 C CA . ASP A 1 83 ? -35.697 -1.326 59.481 1.00 89.56 83 ASP A CA 1
ATOM 628 C C . ASP A 1 83 ? -34.282 -1.627 58.974 1.00 89.56 83 ASP A C 1
ATOM 630 O O . ASP A 1 83 ? -33.900 -1.167 57.897 1.00 89.56 83 ASP A O 1
ATOM 634 N N . SER A 1 84 ? -33.538 -2.494 59.671 1.00 84.56 84 SER A N 1
ATOM 635 C CA . SER A 1 84 ? -32.209 -2.942 59.231 1.00 84.56 84 SER A CA 1
ATOM 636 C C . SER A 1 84 ? -32.260 -3.665 57.879 1.00 84.56 84 SER A C 1
ATOM 638 O O . SER A 1 84 ? -31.424 -3.416 57.008 1.00 84.56 84 SER A O 1
ATOM 640 N N . ALA A 1 85 ? -33.259 -4.529 57.667 1.00 88.88 85 ALA A N 1
ATOM 641 C CA . ALA A 1 85 ? -33.447 -5.230 56.398 1.00 88.88 85 ALA A CA 1
ATOM 642 C C . ALA A 1 85 ? -33.810 -4.268 55.254 1.00 88.88 85 ALA A C 1
ATOM 644 O O . ALA A 1 85 ? -33.301 -4.411 54.141 1.00 88.88 85 ALA A O 1
ATOM 645 N N . ARG A 1 86 ? -34.650 -3.260 55.523 1.00 91.06 86 ARG A N 1
ATOM 646 C CA . ARG A 1 86 ? -35.015 -2.227 54.542 1.00 91.06 86 ARG A CA 1
ATOM 647 C C . ARG A 1 86 ? -33.832 -1.358 54.138 1.00 91.06 86 ARG A C 1
ATOM 649 O O . ARG A 1 86 ? -33.653 -1.123 52.946 1.00 91.06 86 ARG A O 1
ATOM 656 N N . ILE A 1 87 ? -33.038 -0.904 55.106 1.00 88.44 87 ILE A N 1
ATOM 657 C CA . ILE A 1 87 ? -31.841 -0.092 54.847 1.00 88.44 87 ILE A CA 1
ATOM 658 C C . ILE A 1 87 ? -30.843 -0.903 54.016 1.00 88.44 87 ILE A C 1
ATOM 660 O O . ILE A 1 87 ? -30.400 -0.442 52.970 1.00 88.44 87 ILE A O 1
ATOM 664 N N . SER A 1 88 ? -30.584 -2.157 54.400 1.00 88.75 88 SER A N 1
ATOM 665 C CA . SER A 1 88 ? -29.669 -3.028 53.656 1.00 88.75 88 SER A CA 1
ATOM 666 C C . SER A 1 88 ? -30.130 -3.292 52.216 1.00 88.75 88 SER A C 1
ATOM 668 O O . SER A 1 88 ? -29.313 -3.275 51.294 1.00 88.75 88 SER A O 1
ATOM 670 N N . ALA A 1 89 ? -31.433 -3.489 51.992 1.00 90.50 89 ALA A N 1
ATOM 671 C CA . ALA A 1 89 ? -31.984 -3.658 50.648 1.00 90.50 89 ALA A CA 1
ATOM 672 C C . ALA A 1 89 ? -31.870 -2.375 49.802 1.00 90.50 89 ALA A C 1
ATOM 674 O O . ALA A 1 89 ? -31.556 -2.449 48.612 1.00 90.50 89 ALA A O 1
ATOM 675 N N . ALA A 1 90 ? -32.095 -1.204 50.406 1.00 91.19 90 ALA A N 1
ATOM 676 C CA . ALA A 1 90 ? -31.948 0.084 49.732 1.00 91.19 90 ALA A CA 1
ATOM 677 C C . ALA A 1 90 ? -30.485 0.364 49.344 1.00 91.19 90 ALA A C 1
ATOM 679 O O . ALA A 1 90 ? -30.224 0.758 48.205 1.00 91.19 90 ALA A O 1
ATOM 680 N N . ASP A 1 91 ? -29.538 0.077 50.240 1.00 92.19 91 ASP A N 1
ATOM 681 C CA . ASP A 1 91 ? -28.102 0.225 49.980 1.00 92.19 91 ASP A CA 1
ATOM 682 C C . ASP A 1 91 ? -27.632 -0.713 48.85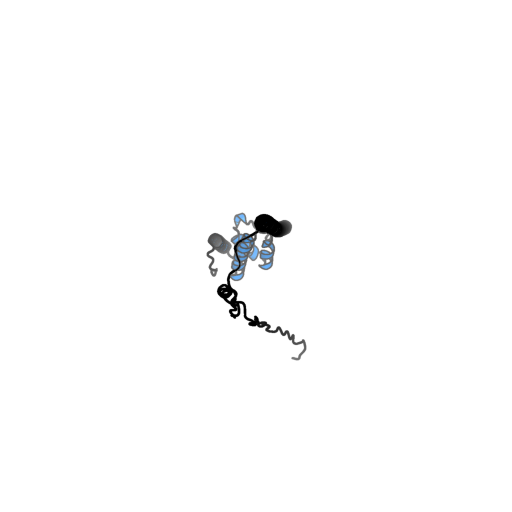8 1.00 92.19 91 ASP A C 1
ATOM 684 O O . ASP A 1 91 ? -26.911 -0.295 47.948 1.00 92.19 91 ASP A O 1
ATOM 688 N N . GLN A 1 92 ? -28.089 -1.972 48.854 1.00 90.25 92 GLN A N 1
ATOM 689 C CA . GLN A 1 92 ? -27.785 -2.908 47.764 1.00 90.25 92 GLN A CA 1
ATOM 690 C C . GLN A 1 92 ? -28.340 -2.427 46.420 1.00 90.25 92 GLN A C 1
ATOM 692 O O . GLN A 1 92 ? -27.643 -2.507 45.405 1.00 90.25 92 GLN A O 1
ATOM 697 N N . ALA A 1 93 ? -29.567 -1.900 46.398 1.00 93.00 93 ALA A N 1
ATOM 698 C CA . ALA A 1 93 ? -30.169 -1.365 45.182 1.00 93.00 93 ALA A CA 1
ATOM 699 C C . ALA A 1 93 ? -29.396 -0.146 44.649 1.00 93.00 93 ALA A C 1
ATOM 701 O O . ALA A 1 93 ? -29.166 -0.041 43.441 1.00 93.00 93 ALA A O 1
ATOM 702 N N . GLN A 1 94 ? -28.938 0.749 45.532 1.00 93.38 94 GLN A N 1
ATOM 703 C CA . GLN A 1 94 ? -28.095 1.879 45.136 1.00 93.38 94 GLN A CA 1
ATOM 704 C C . GLN A 1 94 ? -26.755 1.421 44.561 1.00 93.38 94 GLN A C 1
ATOM 706 O O . GLN A 1 94 ? -26.360 1.899 43.496 1.00 93.38 94 GLN A O 1
ATOM 711 N N . TYR A 1 95 ? -26.091 0.462 45.207 1.00 93.06 95 TYR A N 1
ATOM 712 C CA . TYR A 1 95 ? -24.815 -0.064 44.727 1.00 93.06 95 TYR A CA 1
ATOM 713 C C . TYR A 1 95 ? -24.942 -0.697 43.332 1.00 93.06 95 TYR A C 1
ATOM 715 O O . TYR A 1 95 ? -24.127 -0.445 42.442 1.00 93.06 95 TYR A O 1
ATOM 723 N N . GLN A 1 96 ? -26.003 -1.478 43.103 1.00 94.38 96 GLN A N 1
ATOM 724 C CA . GLN A 1 96 ? -26.277 -2.073 41.793 1.00 94.38 96 GLN A CA 1
ATOM 725 C C . GLN A 1 96 ? -26.561 -1.009 40.727 1.00 94.38 96 GLN A C 1
ATOM 727 O O . GLN A 1 96 ? -26.029 -1.095 39.618 1.00 94.38 96 GLN A O 1
ATOM 732 N N . MET A 1 97 ? -27.348 0.018 41.060 1.00 95.00 97 MET A N 1
ATOM 733 C CA . MET A 1 97 ? -27.627 1.121 40.140 1.00 95.00 97 MET A CA 1
ATOM 734 C C . MET A 1 97 ? -26.350 1.893 39.784 1.00 95.00 97 MET A C 1
ATOM 736 O O . MET A 1 97 ? -26.137 2.227 38.618 1.00 95.00 97 MET A O 1
ATOM 740 N N . GLN A 1 98 ? -25.482 2.157 40.763 1.00 94.81 98 GLN A N 1
ATOM 741 C CA . GLN A 1 98 ? -24.209 2.835 40.534 1.00 94.81 98 GLN A CA 1
ATOM 742 C C . GLN A 1 98 ? -23.308 2.025 39.596 1.00 94.81 98 GLN A C 1
ATOM 744 O O . GLN A 1 98 ? -22.827 2.560 38.599 1.00 94.81 98 GLN A O 1
ATOM 749 N N . ARG A 1 99 ? -23.174 0.716 39.836 1.00 94.94 99 ARG A N 1
ATOM 750 C CA . ARG A 1 99 ? -22.412 -0.197 38.970 1.00 94.94 99 ARG A CA 1
ATOM 751 C C . ARG A 1 99 ? -22.926 -0.213 37.533 1.00 94.94 99 ARG A C 1
ATOM 753 O O . ARG A 1 99 ? -22.128 -0.197 36.600 1.00 94.94 99 ARG A O 1
ATOM 760 N N . GLN A 1 100 ? -24.244 -0.221 37.337 1.00 94.44 100 GLN A N 1
ATOM 761 C CA . GLN A 1 100 ? -24.829 -0.159 35.995 1.00 94.44 100 GLN A CA 1
ATOM 762 C C . GLN A 1 100 ? -24.522 1.170 35.296 1.00 94.44 100 GLN A C 1
ATOM 764 O O . GLN A 1 100 ? -24.221 1.177 34.104 1.00 94.44 100 GLN A O 1
ATOM 769 N N . ARG A 1 101 ? -24.557 2.294 36.024 1.00 95.25 101 ARG A N 1
ATOM 770 C CA . ARG A 1 101 ? -24.191 3.608 35.469 1.00 95.25 101 ARG A CA 1
ATOM 771 C C . ARG A 1 101 ? -22.721 3.672 35.080 1.00 95.25 101 ARG A C 1
ATOM 773 O O . ARG A 1 101 ? -22.420 4.167 34.001 1.00 95.25 101 ARG A O 1
ATOM 780 N N . GLU A 1 102 ? -21.832 3.150 35.919 1.00 94.62 102 GLU A N 1
ATOM 781 C CA . GLU A 1 102 ? -20.397 3.070 35.628 1.00 94.62 102 GLU A CA 1
ATOM 782 C C . GLU A 1 102 ? -20.131 2.219 34.382 1.00 94.62 102 GLU A C 1
ATOM 784 O O . GLU A 1 102 ? -19.410 2.652 33.488 1.00 94.62 102 GLU A O 1
ATOM 789 N N . GLN A 1 103 ? -20.779 1.056 34.261 1.00 93.94 103 GLN A N 1
ATOM 790 C CA . GLN A 1 103 ? -20.669 0.208 33.070 1.00 93.94 103 GLN A CA 1
ATOM 791 C C . GLN A 1 103 ? -21.218 0.891 31.812 1.00 93.94 103 GLN A C 1
ATOM 793 O O . GLN A 1 103 ? -20.593 0.826 30.756 1.00 93.94 103 GLN A O 1
ATOM 798 N N . ALA A 1 104 ? -22.364 1.570 31.910 1.00 95.19 104 ALA A N 1
ATOM 799 C CA . ALA A 1 104 ? -22.943 2.302 30.787 1.00 95.19 104 ALA A CA 1
ATOM 800 C C . ALA A 1 104 ? -22.068 3.492 30.358 1.00 95.19 104 ALA A C 1
ATOM 802 O O . ALA A 1 104 ? -21.944 3.756 29.164 1.00 95.19 104 ALA A O 1
ATOM 803 N N . ALA A 1 105 ? -21.452 4.196 31.312 1.00 95.19 105 ALA A N 1
ATOM 804 C CA . ALA A 1 105 ? -20.523 5.286 31.033 1.00 95.19 105 ALA A CA 1
ATOM 805 C C . ALA A 1 105 ? -19.234 4.772 30.378 1.00 95.19 105 ALA A C 1
ATOM 807 O O . ALA A 1 105 ? -18.827 5.309 29.354 1.00 95.19 105 ALA A O 1
ATOM 808 N N . ALA A 1 106 ? -18.648 3.692 30.907 1.00 93.25 106 ALA A N 1
ATOM 809 C CA . ALA A 1 106 ? -17.469 3.058 30.322 1.00 93.25 106 ALA A CA 1
ATOM 810 C C . ALA A 1 106 ? -17.739 2.550 28.898 1.00 93.25 106 ALA A C 1
ATOM 812 O O . ALA A 1 106 ? -16.916 2.738 28.009 1.00 93.25 106 ALA A O 1
ATOM 813 N N . LYS A 1 107 ? -18.919 1.960 28.662 1.00 93.56 107 LYS A N 1
ATOM 814 C CA . LYS A 1 107 ? -19.325 1.529 27.324 1.00 93.56 107 LYS A CA 1
ATOM 815 C C . LYS A 1 107 ? -19.445 2.703 26.352 1.00 93.56 107 LYS A C 1
ATOM 817 O O . LYS A 1 107 ? -18.939 2.599 25.246 1.00 93.56 107 LYS A O 1
ATOM 822 N N . ARG A 1 108 ? -20.071 3.812 26.760 1.00 94.12 108 ARG A N 1
ATOM 823 C CA . ARG A 1 108 ? -20.160 5.009 25.907 1.00 94.12 108 ARG A CA 1
ATOM 824 C C . ARG A 1 108 ? -18.788 5.570 25.561 1.00 94.12 108 ARG A C 1
ATOM 826 O O . ARG A 1 108 ? -18.566 5.858 24.399 1.00 94.12 108 ARG A O 1
ATOM 833 N N . ALA A 1 109 ? -17.890 5.671 26.540 1.00 93.06 109 ALA A N 1
ATOM 834 C CA . ALA A 1 109 ? -16.529 6.140 26.298 1.00 93.06 109 ALA A CA 1
ATOM 835 C C . ALA A 1 109 ? -15.792 5.239 25.291 1.00 93.06 109 ALA A C 1
ATOM 837 O O . ALA A 1 109 ? -15.213 5.736 24.337 1.00 93.06 109 ALA A O 1
ATOM 838 N N . SER A 1 110 ? -15.900 3.914 25.440 1.00 92.44 110 SER A N 1
ATOM 839 C CA . SER A 1 110 ? -15.322 2.967 24.475 1.00 92.44 110 SER A CA 1
ATOM 840 C C . SER A 1 110 ? -15.936 3.099 23.079 1.00 92.44 110 SER A C 1
ATOM 842 O O . SER A 1 110 ? -15.210 3.078 22.094 1.00 92.44 110 SER A O 1
ATOM 844 N N . ASP A 1 111 ? -17.263 3.224 22.987 1.00 94.00 111 ASP A N 1
ATOM 845 C CA . ASP A 1 111 ? -17.959 3.367 21.704 1.00 94.00 111 ASP A CA 1
ATOM 846 C C . ASP A 1 111 ? -17.575 4.708 21.017 1.00 94.00 111 ASP A C 1
ATOM 848 O O . ASP A 1 111 ? -17.518 4.782 19.789 1.00 94.00 111 ASP A O 1
ATOM 852 N N . GLU A 1 112 ? -17.295 5.766 21.792 1.00 91.88 112 GLU A N 1
ATOM 853 C CA . GLU A 1 112 ? -16.790 7.061 21.305 1.00 91.88 112 GLU A CA 1
ATOM 854 C C . GLU A 1 112 ? -15.341 6.966 20.799 1.00 91.88 112 GLU A C 1
ATOM 856 O O . GLU A 1 112 ? -15.060 7.441 19.696 1.00 91.88 112 GLU A O 1
ATOM 861 N N . ASP A 1 113 ? -14.452 6.301 21.544 1.00 90.88 113 ASP A N 1
ATOM 862 C CA . ASP A 1 113 ? -13.059 6.067 21.139 1.00 90.88 113 ASP A CA 1
ATOM 863 C C . ASP A 1 113 ? -12.985 5.258 19.829 1.00 90.88 113 ASP A C 1
ATOM 865 O O . ASP A 1 113 ? -12.238 5.604 18.908 1.00 90.88 113 ASP A O 1
ATOM 869 N N . ASP A 1 114 ? -13.808 4.211 19.703 1.00 93.38 114 ASP A N 1
ATOM 870 C CA . ASP A 1 114 ? -13.906 3.402 18.483 1.00 93.38 114 ASP A CA 1
ATOM 871 C C . ASP A 1 114 ? -14.409 4.237 17.293 1.00 93.38 114 ASP A C 1
ATOM 873 O O . ASP A 1 114 ? -13.904 4.119 16.171 1.00 93.38 114 ASP A O 1
ATOM 877 N N . ALA A 1 115 ? -15.391 5.116 17.524 1.00 93.81 115 ALA A N 1
ATOM 878 C CA . ALA A 1 115 ? -15.903 6.013 16.493 1.00 93.81 115 ALA A CA 1
ATOM 879 C C . ALA A 1 115 ? -14.839 7.024 16.029 1.00 93.81 115 ALA A C 1
ATOM 881 O O . ALA A 1 115 ? -14.741 7.299 14.828 1.00 93.81 115 ALA A O 1
ATOM 882 N N . GLU A 1 116 ? -14.022 7.550 16.945 1.00 94.88 116 GLU A N 1
ATOM 883 C CA . GLU A 1 116 ? -12.906 8.435 16.606 1.00 94.88 116 GLU A CA 1
ATOM 884 C C . GLU A 1 116 ? -11.826 7.695 15.807 1.00 94.88 116 GLU A C 1
ATOM 886 O O . GLU A 1 116 ? -11.391 8.187 14.761 1.00 94.88 116 GLU A O 1
ATOM 891 N N . ALA A 1 117 ? -11.444 6.486 16.229 1.00 93.94 117 ALA A N 1
ATOM 892 C CA . ALA A 1 117 ? -10.469 5.665 15.514 1.00 93.94 117 ALA A CA 1
ATOM 893 C C . ALA A 1 117 ? -10.907 5.398 14.063 1.00 93.94 117 ALA A C 1
ATOM 895 O O . ALA A 1 117 ? -10.138 5.617 13.121 1.00 93.94 117 ALA A O 1
ATOM 896 N N . LEU A 1 118 ? -12.176 5.025 13.868 1.00 94.00 118 LEU A N 1
ATOM 897 C CA . LEU A 1 118 ? -12.763 4.833 12.541 1.00 94.00 118 LEU A CA 1
ATOM 898 C C . LEU A 1 118 ? -12.793 6.129 11.722 1.00 94.00 118 LEU A C 1
ATOM 900 O O . LEU A 1 118 ? -12.582 6.104 10.506 1.00 94.00 118 LEU A O 1
ATOM 904 N N . ALA A 1 119 ? -13.058 7.279 12.344 1.00 95.25 119 ALA A N 1
ATOM 905 C CA . ALA A 1 119 ? -13.041 8.564 11.650 1.00 95.25 119 ALA A CA 1
ATOM 906 C C . ALA A 1 119 ? -11.626 8.933 11.170 1.00 95.25 119 ALA A C 1
ATOM 908 O O . ALA A 1 119 ? -11.462 9.390 10.033 1.00 95.25 119 ALA A O 1
ATOM 909 N N . VAL A 1 120 ? -10.604 8.694 11.999 1.00 95.94 120 VAL A N 1
ATOM 910 C CA . VAL A 1 120 ? -9.193 8.926 11.655 1.00 95.94 120 VAL A CA 1
ATOM 911 C C . VAL A 1 120 ? -8.749 8.021 10.505 1.00 95.94 120 VAL A C 1
ATOM 913 O O . VAL A 1 120 ? -8.120 8.509 9.560 1.00 95.94 120 VAL A O 1
ATOM 916 N N . GLU A 1 121 ? -9.106 6.737 10.542 1.00 93.31 121 GLU A N 1
ATOM 917 C CA . GLU A 1 121 ? -8.803 5.785 9.469 1.00 93.31 121 GLU A CA 1
ATOM 918 C C . GLU A 1 121 ? -9.505 6.167 8.158 1.00 93.31 121 GLU A C 1
ATOM 920 O O . GLU A 1 121 ? -8.880 6.270 7.105 1.00 93.31 121 GLU A O 1
ATOM 925 N N . ASN A 1 122 ? -10.796 6.493 8.198 1.00 94.81 122 ASN A N 1
ATOM 926 C CA . ASN A 1 122 ? -11.500 6.935 6.995 1.00 94.81 122 ASN A CA 1
ATOM 927 C C . ASN A 1 122 ? -10.904 8.232 6.421 1.00 94.81 122 ASN A C 1
ATOM 929 O O . ASN A 1 122 ? -10.812 8.402 5.201 1.00 94.81 122 ASN A O 1
ATOM 933 N N . ALA A 1 123 ? -10.457 9.153 7.279 1.00 95.44 123 ALA A N 1
ATOM 934 C CA . ALA A 1 123 ? -9.772 10.365 6.850 1.00 95.44 123 ALA A CA 1
ATOM 935 C C . ALA A 1 123 ? -8.383 10.084 6.247 1.00 95.44 123 ALA A C 1
ATOM 937 O O . ALA A 1 123 ? -7.969 10.793 5.324 1.00 95.44 123 ALA A O 1
ATOM 938 N N . SER A 1 124 ? -7.642 9.078 6.729 1.00 93.88 124 SER A N 1
ATOM 939 C CA . SER A 1 124 ? -6.371 8.672 6.111 1.00 93.88 124 SER A CA 1
ATOM 940 C C . SER A 1 124 ? -6.604 8.051 4.733 1.00 93.88 124 SER A C 1
ATOM 942 O O . SER A 1 124 ? -6.015 8.531 3.766 1.00 93.88 124 SER A O 1
ATOM 944 N N . ILE A 1 125 ? -7.554 7.118 4.614 1.00 90.56 125 ILE A N 1
ATOM 945 C CA . ILE A 1 125 ? -7.933 6.479 3.344 1.00 90.56 125 ILE A CA 1
ATOM 946 C C . ILE A 1 125 ? -8.312 7.532 2.298 1.00 90.56 125 ILE A C 1
ATOM 948 O O . ILE A 1 125 ? -7.845 7.483 1.160 1.00 90.56 125 ILE A O 1
ATOM 952 N N . ARG A 1 126 ? -9.120 8.531 2.677 1.00 93.19 126 ARG A N 1
ATOM 953 C CA . ARG A 1 126 ? -9.500 9.624 1.768 1.00 93.19 126 ARG A CA 1
ATOM 954 C C . ARG A 1 126 ? -8.301 10.447 1.306 1.00 93.19 126 ARG A C 1
ATOM 956 O O . ARG A 1 126 ? -8.185 10.721 0.115 1.00 93.19 126 ARG A O 1
ATOM 963 N N . ARG A 1 127 ? -7.400 10.821 2.221 1.00 91.31 127 ARG A N 1
ATOM 964 C CA . ARG A 1 127 ? -6.177 11.564 1.870 1.00 91.31 127 ARG A CA 1
ATOM 965 C C . ARG A 1 127 ? -5.270 10.764 0.941 1.00 91.31 127 ARG A C 1
ATOM 967 O O . ARG A 1 127 ? -4.657 11.342 0.046 1.00 91.31 127 ARG A O 1
ATOM 974 N N . ASP A 1 128 ? -5.174 9.457 1.140 1.00 85.50 128 ASP A N 1
ATOM 975 C CA . ASP A 1 128 ? -4.359 8.586 0.294 1.00 85.50 128 ASP A CA 1
ATOM 976 C C . ASP A 1 128 ? -4.976 8.422 -1.095 1.00 85.50 128 ASP A C 1
ATOM 978 O O . ASP A 1 128 ? -4.270 8.557 -2.095 1.00 85.50 128 ASP A O 1
ATOM 982 N N . ALA A 1 129 ? -6.300 8.270 -1.174 1.00 85.62 129 ALA A N 1
ATOM 983 C CA . ALA A 1 129 ? -7.026 8.272 -2.439 1.00 85.62 129 ALA A CA 1
ATOM 984 C C . ALA A 1 129 ? -6.837 9.595 -3.206 1.00 85.62 129 ALA A C 1
ATOM 986 O O . ALA A 1 129 ? -6.540 9.577 -4.400 1.00 85.62 129 ALA A O 1
ATOM 987 N N . GLU A 1 130 ? -6.942 10.745 -2.533 1.00 89.25 130 GLU A N 1
ATOM 988 C CA . GLU A 1 130 ? -6.703 12.062 -3.141 1.00 89.25 130 GLU A CA 1
ATOM 989 C C . GLU A 1 130 ? -5.256 12.217 -3.631 1.00 89.25 130 GLU A C 1
ATOM 991 O O . GLU A 1 130 ? -5.025 12.706 -4.741 1.00 89.25 130 GLU A O 1
ATOM 996 N N . ARG A 1 131 ? -4.268 11.773 -2.840 1.00 84.50 131 ARG A N 1
ATOM 997 C CA . ARG A 1 131 ? -2.853 11.771 -3.247 1.00 84.50 131 ARG A CA 1
ATOM 998 C C . ARG A 1 131 ? -2.626 10.905 -4.481 1.00 84.50 131 ARG A C 1
ATOM 1000 O O . ARG A 1 131 ? -1.958 11.345 -5.414 1.00 84.50 131 ARG A O 1
ATOM 1007 N N . GLN A 1 132 ? -3.221 9.717 -4.522 1.00 81.31 132 GLN A N 1
ATOM 1008 C CA . GLN A 1 132 ? -3.090 8.810 -5.656 1.00 81.31 132 GLN A CA 1
ATOM 1009 C C . GLN A 1 132 ? -3.769 9.358 -6.918 1.00 81.31 132 GLN A C 1
ATOM 1011 O O . GLN A 1 132 ? -3.215 9.244 -8.013 1.00 81.31 132 GLN A O 1
ATOM 1016 N N . GLN A 1 133 ? -4.927 10.008 -6.783 1.00 83.56 133 GLN A N 1
ATOM 1017 C CA . GLN A 1 133 ? -5.589 10.685 -7.900 1.00 83.56 133 GLN A CA 1
ATOM 1018 C C . GLN A 1 133 ? -4.736 11.823 -8.462 1.00 83.56 133 GLN A C 1
ATOM 1020 O O . GLN A 1 133 ? -4.592 11.921 -9.680 1.00 83.56 133 GLN A O 1
ATOM 1025 N N . ARG A 1 134 ? -4.127 12.647 -7.598 1.00 84.25 134 ARG A N 1
ATOM 1026 C CA . ARG A 1 134 ? -3.207 13.710 -8.034 1.00 84.25 134 ARG A CA 1
ATOM 1027 C C . ARG A 1 134 ? -1.991 13.142 -8.752 1.00 84.25 134 ARG A C 1
ATOM 1029 O O . ARG A 1 134 ? -1.720 13.573 -9.865 1.00 84.25 134 ARG A O 1
ATOM 1036 N N . ALA A 1 135 ? -1.337 12.130 -8.184 1.00 78.44 135 ALA A N 1
ATOM 1037 C CA . ALA A 1 135 ? -0.200 11.475 -8.827 1.00 78.44 135 ALA A CA 1
ATOM 1038 C C . ALA A 1 135 ? -0.582 10.900 -10.204 1.00 78.44 135 ALA A C 1
ATOM 1040 O O . ALA A 1 135 ? 0.135 11.088 -11.184 1.00 78.44 135 ALA A O 1
ATOM 1041 N N . THR A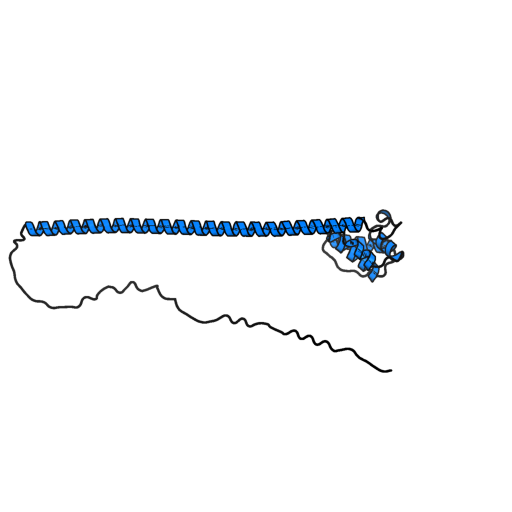 1 136 ? -1.758 10.271 -10.309 1.00 78.00 136 THR A N 1
ATOM 1042 C CA . THR A 1 136 ? -2.286 9.753 -11.582 1.00 78.00 136 THR A CA 1
ATOM 1043 C C . THR A 1 136 ? -2.512 10.867 -12.605 1.00 78.00 136 THR A C 1
ATOM 1045 O O . THR A 1 136 ? -2.074 10.744 -13.749 1.00 78.00 136 THR A O 1
ATOM 1048 N N . ALA A 1 137 ? -3.165 11.962 -12.206 1.00 82.06 137 ALA A N 1
ATOM 1049 C CA . ALA A 1 137 ? -3.412 13.111 -13.075 1.00 82.06 137 ALA A CA 1
ATOM 1050 C C . ALA A 1 137 ? -2.103 13.778 -13.528 1.00 82.06 137 ALA A C 1
ATOM 1052 O O . ALA A 1 137 ? -1.944 14.105 -14.706 1.00 82.06 137 ALA A O 1
ATOM 1053 N N . GLU A 1 138 ? -1.136 13.914 -12.620 1.00 78.81 138 GLU A N 1
ATOM 1054 C CA . GLU A 1 138 ? 0.199 14.424 -12.922 1.00 78.81 138 GLU A CA 1
ATOM 1055 C C . GLU A 1 138 ? 0.890 13.545 -13.968 1.00 78.81 138 GLU A C 1
ATOM 1057 O O . GLU A 1 138 ? 1.297 14.065 -15.007 1.00 78.81 138 GLU A O 1
ATOM 1062 N N . ALA A 1 139 ? 0.933 12.219 -13.807 1.00 70.69 139 ALA A N 1
ATOM 1063 C CA . ALA A 1 139 ? 1.562 11.364 -14.817 1.00 70.69 139 ALA A CA 1
ATOM 1064 C C . ALA A 1 139 ? 0.839 11.334 -16.164 1.00 70.69 139 ALA A C 1
ATOM 1066 O O . ALA A 1 139 ? 1.507 11.202 -17.193 1.00 70.69 139 ALA A O 1
ATOM 1067 N N . GLN A 1 140 ? -0.491 11.468 -16.182 1.00 73.00 140 GLN A N 1
ATOM 1068 C CA . GLN A 1 140 ? -1.250 11.616 -17.429 1.00 73.00 140 GLN A CA 1
ATOM 1069 C C . GLN A 1 140 ? -0.900 12.919 -18.158 1.00 73.00 140 GLN A C 1
ATOM 1071 O O . GLN A 1 140 ? -0.887 12.945 -19.386 1.00 73.00 140 GLN A O 1
ATOM 1076 N N . SER A 1 141 ? -0.582 13.986 -17.417 1.00 75.81 141 SER A N 1
ATOM 1077 C CA . SER A 1 141 ? -0.162 15.269 -17.993 1.00 75.81 141 SER A CA 1
ATOM 1078 C C . SER A 1 141 ? 1.286 15.277 -18.498 1.00 75.81 141 SER A C 1
ATOM 1080 O O . SER A 1 141 ? 1.659 16.129 -19.307 1.00 75.81 141 SER A O 1
ATOM 1082 N N . MET A 1 142 ? 2.118 14.330 -18.056 1.00 66.50 142 MET A N 1
ATOM 1083 C CA . MET A 1 142 ? 3.512 14.269 -18.477 1.00 66.50 142 MET A CA 1
ATOM 1084 C C . MET A 1 142 ? 3.631 13.758 -19.930 1.00 66.50 142 MET A C 1
ATOM 1086 O O . MET A 1 142 ? 3.007 12.759 -20.294 1.00 66.50 142 MET A O 1
ATOM 1090 N N . PRO A 1 143 ? 4.513 14.335 -20.769 1.00 70.50 143 PRO A N 1
ATOM 1091 C CA . PRO A 1 143 ? 4.763 13.844 -22.133 1.00 70.50 143 PRO A CA 1
ATOM 1092 C C . PRO A 1 143 ? 5.322 12.419 -22.091 1.00 70.50 143 PRO A C 1
ATOM 1094 O O . PRO A 1 143 ? 6.125 12.172 -21.205 1.00 70.50 143 PRO A O 1
ATOM 1097 N N . PRO A 1 144 ? 4.951 11.470 -22.967 1.00 74.00 144 PRO A N 1
ATOM 1098 C CA . PRO A 1 144 ? 5.347 10.058 -22.851 1.00 74.00 144 PRO A CA 1
ATOM 1099 C C . PRO A 1 144 ? 6.860 9.892 -22.649 1.00 74.00 144 PRO A C 1
ATOM 1101 O O . PRO A 1 144 ? 7.637 10.559 -23.326 1.00 74.00 144 PRO A O 1
ATOM 1104 N N . LEU A 1 145 ? 7.268 8.999 -21.732 1.00 75.38 145 LEU A N 1
ATOM 1105 C CA . LEU A 1 145 ? 8.674 8.814 -21.327 1.00 75.38 145 LEU A CA 1
ATOM 1106 C C . LEU A 1 145 ? 9.597 8.619 -22.538 1.00 75.38 145 LEU A C 1
ATOM 1108 O O . LEU A 1 145 ? 10.679 9.194 -22.595 1.00 75.38 145 LEU A O 1
ATOM 1112 N N . CYS A 1 146 ? 9.138 7.839 -23.519 1.00 84.81 146 CYS A N 1
ATOM 1113 C CA . CYS A 1 146 ? 9.879 7.557 -24.741 1.00 84.81 146 CYS A CA 1
ATOM 1114 C C . CYS A 1 146 ? 8.949 7.632 -25.950 1.00 84.81 146 CYS A C 1
ATOM 1116 O O . CYS A 1 146 ? 8.333 6.628 -26.326 1.00 84.81 146 CYS A O 1
ATOM 1118 N N . PRO A 1 147 ? 8.810 8.819 -26.561 1.00 81.56 147 PRO A N 1
ATOM 1119 C CA . PRO A 1 147 ? 7.922 8.999 -27.696 1.00 81.56 147 PRO A CA 1
ATOM 1120 C C . PRO A 1 147 ? 8.332 8.096 -28.871 1.00 81.56 147 PRO A C 1
ATOM 1122 O O . PRO A 1 147 ? 9.515 7.898 -29.174 1.00 81.56 147 PRO A O 1
ATOM 1125 N N . GLY A 1 148 ? 7.323 7.523 -29.529 1.00 83.69 148 GLY A N 1
ATOM 1126 C CA . GLY A 1 148 ? 7.494 6.615 -30.666 1.00 83.69 148 GLY A CA 1
ATOM 1127 C C . GLY A 1 148 ? 7.872 5.176 -30.303 1.00 83.69 148 GLY A C 1
ATOM 1128 O O . GLY A 1 148 ? 8.124 4.386 -31.209 1.00 83.69 148 GLY A O 1
ATOM 1129 N N . LEU A 1 149 ? 7.921 4.822 -29.015 1.00 86.31 149 LEU A N 1
ATOM 1130 C CA . LEU A 1 149 ? 8.029 3.434 -28.567 1.00 86.31 149 LEU A CA 1
ATOM 1131 C C . LEU A 1 149 ? 6.671 2.925 -28.086 1.00 86.31 149 LEU A C 1
ATOM 1133 O O . LEU A 1 149 ? 5.945 3.626 -27.387 1.00 86.31 149 LEU A O 1
ATOM 1137 N N . ASP A 1 150 ? 6.350 1.693 -28.464 1.00 85.56 150 ASP A N 1
ATOM 1138 C CA . ASP A 1 150 ? 5.093 1.034 -28.127 1.00 85.56 150 ASP A CA 1
ATOM 1139 C C . ASP A 1 150 ? 5.365 -0.116 -27.152 1.00 85.56 150 ASP A C 1
ATOM 1141 O O . ASP A 1 150 ? 5.996 -1.119 -27.504 1.00 85.56 150 ASP A O 1
ATOM 1145 N N . ILE A 1 151 ? 4.887 0.043 -25.918 1.00 85.31 151 ILE A N 1
ATOM 1146 C CA . ILE A 1 151 ? 5.063 -0.940 -24.848 1.00 85.31 151 ILE A CA 1
ATOM 1147 C C . ILE A 1 151 ? 4.369 -2.271 -25.155 1.00 85.31 151 ILE A C 1
ATOM 1149 O O . ILE A 1 151 ? 4.871 -3.323 -24.767 1.00 85.31 151 ILE A O 1
ATOM 1153 N N . HIS A 1 152 ? 3.265 -2.258 -25.909 1.00 85.31 152 HIS A N 1
ATOM 1154 C CA . HIS A 1 152 ? 2.530 -3.474 -26.259 1.00 85.31 152 HIS A CA 1
ATOM 1155 C C . HIS A 1 152 ? 3.286 -4.328 -27.278 1.00 85.31 152 HIS A C 1
ATOM 1157 O O . HIS A 1 152 ? 3.133 -5.547 -27.295 1.00 85.31 152 HIS A O 1
ATOM 1163 N N . LYS A 1 153 ? 4.131 -3.703 -28.107 1.00 89.38 153 LYS A N 1
ATOM 1164 C CA . LYS A 1 153 ? 4.986 -4.408 -29.074 1.00 89.38 153 LYS A CA 1
ATOM 1165 C C . LYS A 1 153 ? 6.289 -4.893 -28.458 1.00 89.38 153 LYS A C 1
ATOM 1167 O O . LYS A 1 153 ? 6.786 -5.948 -28.838 1.00 89.38 153 LYS A O 1
ATOM 1172 N N . LEU A 1 154 ? 6.863 -4.105 -27.552 1.00 89.50 154 LEU A N 1
ATOM 1173 C CA . LEU A 1 154 ? 8.184 -4.379 -26.989 1.00 89.50 154 LEU A CA 1
ATOM 1174 C C . LEU A 1 154 ? 8.141 -5.226 -25.719 1.00 89.50 154 LEU A C 1
ATOM 1176 O O . LEU A 1 154 ? 9.161 -5.821 -25.387 1.00 89.50 154 LEU A O 1
ATOM 1180 N N . GLY A 1 155 ? 7.003 -5.293 -25.023 1.00 91.38 155 GLY A N 1
ATOM 1181 C CA . GLY A 1 155 ? 6.950 -5.768 -23.642 1.00 91.38 155 GLY A CA 1
ATOM 1182 C C . GLY A 1 155 ? 7.518 -4.726 -22.673 1.00 91.38 155 GLY A C 1
ATOM 1183 O O . GLY A 1 155 ? 8.203 -3.788 -23.081 1.00 91.38 155 GLY A O 1
ATOM 1184 N N . ILE A 1 156 ? 7.217 -4.856 -21.379 1.00 91.56 156 ILE A N 1
ATOM 1185 C CA . ILE A 1 156 ? 7.541 -3.808 -20.398 1.00 91.56 156 ILE A CA 1
ATOM 1186 C C . ILE A 1 156 ? 9.053 -3.634 -20.198 1.00 91.56 156 ILE A C 1
ATOM 1188 O O . ILE A 1 156 ? 9.567 -2.521 -20.280 1.00 91.56 156 ILE A O 1
ATOM 1192 N N . GLY A 1 157 ? 9.791 -4.736 -20.044 1.00 93.62 157 GLY A N 1
ATOM 1193 C CA . GLY A 1 157 ? 11.245 -4.696 -19.899 1.00 93.62 157 GLY A CA 1
ATOM 1194 C C . GLY A 1 157 ? 11.946 -4.280 -21.192 1.00 93.62 157 GLY A C 1
ATOM 1195 O O . GLY A 1 157 ? 12.879 -3.481 -21.171 1.00 93.62 157 GLY A O 1
ATOM 1196 N N . GLY A 1 158 ? 11.449 -4.745 -22.340 1.00 95.25 158 GLY A N 1
ATOM 1197 C CA . GLY A 1 158 ? 11.922 -4.317 -23.653 1.00 95.25 158 GLY A CA 1
ATOM 1198 C C . GLY A 1 158 ? 11.689 -2.827 -23.912 1.00 95.25 158 GLY A C 1
ATOM 1199 O O . GLY A 1 158 ? 12.556 -2.155 -24.467 1.00 95.25 158 GLY A O 1
ATO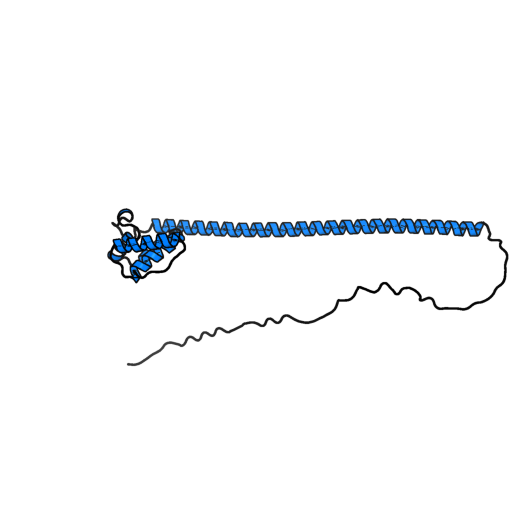M 1200 N N . PHE A 1 159 ? 10.557 -2.282 -23.462 1.00 94.56 159 PHE A N 1
ATOM 1201 C CA . PHE A 1 159 ? 10.271 -0.851 -23.516 1.00 94.56 159 PHE A CA 1
ATOM 1202 C C . PHE A 1 159 ? 11.273 -0.043 -22.684 1.00 94.56 159 PHE A C 1
ATOM 1204 O O . PHE A 1 159 ? 11.838 0.918 -23.203 1.00 94.56 159 PHE A O 1
ATOM 1211 N N . PHE A 1 160 ? 11.565 -0.454 -21.445 1.00 94.56 160 PHE A N 1
ATOM 1212 C CA . PHE A 1 160 ? 12.554 0.227 -20.601 1.00 94.56 160 PHE A CA 1
ATOM 1213 C C . PHE A 1 160 ? 13.972 0.174 -21.184 1.00 94.56 160 PHE A C 1
ATOM 1215 O O . PHE A 1 160 ? 14.666 1.192 -21.201 1.00 94.56 160 PHE A O 1
ATOM 1222 N N . VAL A 1 161 ? 14.390 -0.961 -21.754 1.00 96.50 161 VAL A N 1
ATOM 1223 C CA . VAL A 1 161 ? 15.674 -1.048 -22.470 1.00 96.50 161 VAL A CA 1
ATOM 1224 C C . VAL A 1 161 ? 15.696 -0.111 -23.682 1.00 96.50 161 VAL A C 1
ATOM 1226 O O . VAL A 1 161 ? 16.654 0.637 -23.871 1.00 96.50 161 VAL A O 1
ATOM 1229 N N . ALA A 1 162 ? 14.635 -0.094 -24.492 1.00 95.06 162 ALA A N 1
ATOM 1230 C CA . ALA A 1 162 ? 14.548 0.793 -25.651 1.00 95.06 162 ALA A CA 1
ATOM 1231 C C . ALA A 1 162 ? 14.554 2.281 -25.251 1.00 95.06 162 ALA A C 1
ATOM 1233 O O . ALA A 1 162 ? 15.171 3.099 -25.933 1.00 95.06 162 ALA A O 1
ATOM 1234 N N . CYS A 1 163 ? 13.913 2.623 -24.134 1.00 93.62 163 CYS A N 1
ATOM 1235 C CA . CYS A 1 163 ? 13.952 3.947 -23.523 1.00 93.62 163 CYS A CA 1
ATOM 1236 C C . CYS A 1 163 ? 15.365 4.367 -23.123 1.00 93.62 163 CYS A C 1
ATOM 1238 O O . CYS A 1 163 ? 15.847 5.424 -23.537 1.00 93.62 163 CYS A O 1
ATOM 1240 N N . LYS A 1 164 ? 16.050 3.514 -22.360 1.00 94.94 164 LYS A N 1
ATOM 1241 C CA . LYS A 1 164 ? 17.438 3.723 -21.947 1.00 94.94 164 LYS A CA 1
ATOM 1242 C C . LYS A 1 164 ? 18.361 3.894 -23.154 1.00 94.94 164 LYS A C 1
ATOM 1244 O O . LYS A 1 164 ? 19.148 4.835 -23.194 1.00 94.94 164 LYS A O 1
ATOM 1249 N N . ASN A 1 165 ? 18.222 3.045 -24.173 1.00 94.75 165 ASN A N 1
ATOM 1250 C CA . ASN A 1 165 ? 19.016 3.122 -25.404 1.00 94.75 165 ASN A CA 1
ATOM 1251 C C . ASN A 1 165 ? 18.790 4.432 -26.183 1.00 94.75 165 ASN A C 1
ATOM 1253 O O . ASN A 1 165 ? 19.654 4.844 -26.953 1.00 94.75 165 ASN A O 1
ATOM 1257 N N . LYS A 1 166 ? 17.650 5.105 -25.978 1.00 92.75 166 LYS A N 1
ATOM 1258 C CA . LYS A 1 166 ? 17.362 6.446 -26.511 1.00 92.75 166 LYS A CA 1
ATOM 1259 C C . LYS A 1 166 ? 17.865 7.593 -25.623 1.00 92.75 166 LYS A C 1
ATOM 1261 O O . LYS A 1 166 ? 17.630 8.752 -25.953 1.00 92.75 166 LYS A O 1
ATOM 1266 N N . GLY A 1 167 ? 18.563 7.289 -24.530 1.00 90.69 167 GLY A N 1
ATOM 1267 C CA . GLY A 1 167 ? 19.167 8.274 -23.637 1.00 90.69 167 GLY A CA 1
ATOM 1268 C C . GLY A 1 167 ? 18.317 8.652 -22.425 1.00 90.69 167 GLY A C 1
ATOM 1269 O O . GLY A 1 167 ? 18.683 9.593 -21.724 1.00 90.69 167 GLY A O 1
ATOM 1270 N N . ALA A 1 168 ? 17.214 7.943 -22.150 1.00 91.38 168 ALA A N 1
ATOM 1271 C CA . ALA A 1 168 ? 16.515 8.112 -20.879 1.00 91.38 168 ALA A CA 1
ATOM 1272 C C . ALA A 1 168 ? 17.450 7.725 -19.722 1.00 91.38 168 ALA A C 1
ATOM 1274 O O . ALA A 1 168 ? 18.176 6.728 -19.811 1.00 91.38 168 ALA A O 1
ATOM 1275 N N . THR A 1 169 ? 17.439 8.498 -18.638 1.00 92.44 169 THR A N 1
ATOM 1276 C CA . THR A 1 169 ? 18.196 8.175 -17.420 1.00 92.44 169 THR A CA 1
ATOM 1277 C C . THR A 1 169 ? 17.327 7.425 -16.417 1.00 92.44 169 THR A C 1
ATOM 1279 O O . THR A 1 169 ? 16.102 7.550 -16.420 1.00 92.44 169 THR A O 1
ATOM 1282 N N . GLU A 1 170 ? 17.959 6.665 -15.524 1.00 91.81 170 GLU A N 1
ATOM 1283 C CA . GLU A 1 170 ? 17.250 5.934 -14.473 1.00 91.81 170 GLU A CA 1
ATOM 1284 C C . GLU A 1 170 ? 16.348 6.850 -13.627 1.00 91.81 170 GLU A C 1
ATOM 1286 O O . GLU A 1 170 ? 15.154 6.557 -13.536 1.00 91.81 170 GLU A O 1
ATOM 1291 N N . PRO A 1 171 ? 16.813 8.017 -13.127 1.00 89.88 171 PRO A N 1
ATOM 1292 C CA . PRO A 1 171 ? 15.940 8.944 -12.410 1.00 89.88 171 PRO A CA 1
ATOM 1293 C C . PRO A 1 171 ? 14.737 9.426 -13.229 1.00 89.88 171 PRO A C 1
ATOM 1295 O O . PRO A 1 171 ? 13.656 9.603 -12.674 1.00 89.88 171 PRO A O 1
ATOM 1298 N N . GLN A 1 172 ? 14.890 9.626 -14.545 1.00 87.44 172 GLN A N 1
ATOM 1299 C CA . GLN A 1 172 ? 13.775 10.022 -15.415 1.00 87.44 172 GLN A CA 1
ATOM 1300 C C . GLN A 1 172 ? 12.737 8.904 -15.551 1.00 87.44 172 GLN A C 1
ATOM 1302 O O . GLN A 1 172 ? 11.537 9.185 -15.577 1.00 87.44 172 GLN A O 1
ATOM 1307 N N . MET A 1 173 ? 13.184 7.647 -15.627 1.00 88.25 173 MET A N 1
ATOM 1308 C CA . MET A 1 173 ? 12.286 6.495 -15.703 1.00 88.25 173 MET A CA 1
ATOM 1309 C C . MET A 1 173 ? 11.570 6.261 -14.368 1.00 88.25 173 MET A C 1
ATOM 1311 O O . MET A 1 173 ? 10.353 6.083 -14.359 1.00 88.25 173 MET A O 1
ATOM 1315 N N . LEU A 1 174 ? 12.284 6.360 -13.242 1.00 88.06 174 LEU A N 1
ATOM 1316 C CA . LEU A 1 174 ? 11.719 6.192 -11.899 1.00 88.06 174 LEU A CA 1
ATOM 1317 C C . LEU A 1 174 ? 10.735 7.308 -11.523 1.00 88.06 174 LEU A C 1
ATOM 1319 O O . LEU A 1 174 ? 9.676 7.028 -10.966 1.00 88.06 174 LEU A O 1
ATOM 1323 N N . ALA A 1 175 ? 11.014 8.563 -11.896 1.00 82.56 175 ALA A N 1
ATOM 1324 C CA . ALA A 1 175 ? 10.099 9.685 -11.660 1.00 82.56 175 ALA A CA 1
ATOM 1325 C C . ALA A 1 175 ? 8.719 9.477 -12.310 1.00 82.56 175 ALA A C 1
ATOM 1327 O O . ALA A 1 175 ? 7.721 10.038 -11.863 1.00 82.56 175 ALA A O 1
ATOM 1328 N N . ARG A 1 176 ? 8.646 8.641 -13.352 1.00 79.00 176 ARG A N 1
ATOM 1329 C CA . ARG A 1 176 ? 7.403 8.294 -14.042 1.00 79.00 176 ARG A CA 1
ATOM 1330 C C . ARG A 1 176 ? 6.523 7.317 -13.269 1.00 79.00 176 ARG A C 1
ATO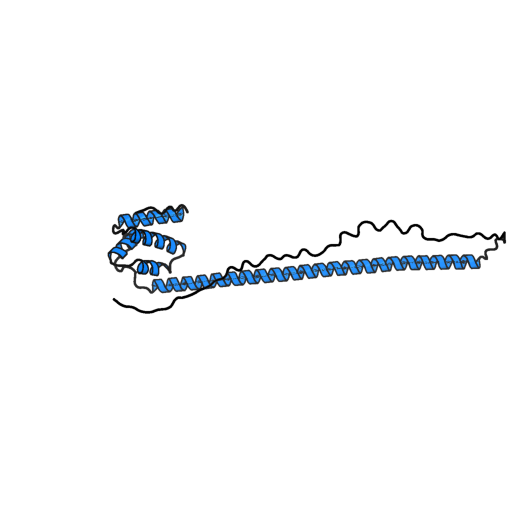M 1332 O O . ARG A 1 176 ? 5.327 7.233 -13.539 1.00 79.00 176 ARG A O 1
ATOM 1339 N N . LEU A 1 177 ? 7.111 6.556 -12.350 1.00 81.75 177 LEU A N 1
ATOM 1340 C CA . LEU A 1 177 ? 6.418 5.471 -11.668 1.00 81.75 177 LEU A CA 1
ATOM 1341 C C . LEU A 1 177 ? 5.473 5.969 -10.580 1.00 81.75 177 LEU A C 1
ATOM 1343 O O . LEU A 1 177 ? 4.520 5.265 -10.275 1.00 81.75 177 LEU A O 1
ATOM 1347 N N . GLY A 1 178 ? 5.680 7.172 -10.034 1.00 71.75 178 GLY A N 1
ATOM 1348 C CA . GLY A 1 178 ? 4.961 7.669 -8.849 1.00 71.75 178 GLY A CA 1
ATOM 1349 C C . GLY A 1 178 ? 3.430 7.702 -8.963 1.00 71.75 178 GLY A C 1
ATOM 1350 O O . GLY A 1 178 ? 2.735 7.768 -7.953 1.00 71.75 178 GLY A O 1
ATOM 1351 N N . ALA A 1 179 ? 2.897 7.615 -10.179 1.00 72.12 179 ALA A N 1
ATOM 1352 C CA . ALA A 1 179 ? 1.469 7.560 -10.469 1.00 72.12 179 ALA A CA 1
ATOM 1353 C C . ALA A 1 179 ? 0.862 6.157 -10.539 1.00 72.12 179 ALA A C 1
ATOM 1355 O O . ALA A 1 179 ? -0.355 6.010 -10.647 1.00 72.12 179 ALA A O 1
ATOM 1356 N N . LEU A 1 180 ? 1.691 5.119 -10.540 1.00 76.94 180 LEU A N 1
ATOM 1357 C CA . LEU A 1 180 ? 1.229 3.742 -10.615 1.00 76.94 180 LEU A CA 1
ATOM 1358 C C . LEU A 1 180 ? 0.782 3.255 -9.229 1.00 76.94 180 LEU A C 1
ATOM 1360 O O . LEU A 1 180 ? 1.190 3.811 -8.212 1.00 76.94 180 LEU A O 1
ATOM 1364 N N . PRO A 1 181 ? -0.037 2.198 -9.132 1.00 79.81 181 PRO A N 1
ATOM 1365 C CA . PRO A 1 181 ? -0.273 1.522 -7.857 1.00 79.81 181 PRO A CA 1
ATOM 1366 C C . PRO A 1 181 ? 1.046 1.061 -7.218 1.00 79.81 181 PRO A C 1
ATOM 1368 O O . PRO A 1 181 ? 1.924 0.588 -7.935 1.00 79.81 181 PRO A O 1
ATOM 1371 N N . MET A 1 182 ? 1.173 1.132 -5.886 1.00 81.00 182 MET A N 1
ATOM 1372 C CA . MET A 1 182 ? 2.423 0.838 -5.152 1.00 81.00 182 MET A CA 1
ATOM 1373 C C . MET A 1 182 ? 3.112 -0.467 -5.579 1.00 81.00 182 MET A C 1
ATOM 1375 O O . MET A 1 182 ? 4.318 -0.489 -5.797 1.00 81.00 182 MET A O 1
ATOM 1379 N N . MET A 1 183 ? 2.346 -1.544 -5.770 1.00 82.06 183 MET A N 1
ATOM 1380 C CA . MET A 1 183 ? 2.890 -2.827 -6.226 1.00 82.06 183 MET A CA 1
ATOM 1381 C C . MET A 1 183 ? 3.530 -2.734 -7.623 1.00 82.06 183 MET A C 1
ATOM 1383 O O . MET A 1 183 ? 4.580 -3.320 -7.860 1.00 82.06 183 MET A O 1
ATOM 1387 N N . GLN A 1 184 ? 2.924 -1.979 -8.546 1.00 84.19 184 GLN A N 1
ATOM 1388 C CA . GLN A 1 184 ? 3.504 -1.742 -9.871 1.00 84.19 184 GLN A CA 1
ATOM 1389 C C . GLN A 1 184 ? 4.710 -0.803 -9.799 1.00 84.19 184 GLN A C 1
ATOM 1391 O O . GLN A 1 184 ? 5.651 -0.988 -10.564 1.00 84.19 184 GLN A O 1
ATOM 1396 N N . GLN A 1 185 ? 4.707 0.173 -8.881 1.00 87.19 185 GLN A N 1
ATOM 1397 C CA . GLN A 1 185 ? 5.876 1.028 -8.653 1.00 87.19 185 GLN A CA 1
ATOM 1398 C C . GLN A 1 185 ? 7.085 0.194 -8.239 1.00 87.19 185 GLN A C 1
ATOM 1400 O O . GLN A 1 185 ? 8.139 0.337 -8.849 1.00 87.19 185 GLN A O 1
ATOM 1405 N N . ALA A 1 186 ? 6.917 -0.691 -7.251 1.00 86.50 186 ALA A N 1
ATOM 1406 C CA . ALA A 1 186 ? 7.979 -1.577 -6.783 1.00 86.50 186 ALA A CA 1
ATOM 1407 C C . ALA A 1 186 ? 8.485 -2.478 -7.918 1.00 86.50 186 ALA A C 1
ATOM 1409 O O . ALA A 1 186 ? 9.658 -2.414 -8.264 1.00 86.50 186 ALA A O 1
ATOM 1410 N N . LEU A 1 187 ? 7.575 -3.196 -8.591 1.00 89.44 187 LEU A N 1
ATOM 1411 C CA . LEU A 1 187 ? 7.925 -4.079 -9.706 1.00 89.44 187 LEU A CA 1
ATOM 1412 C C . LEU A 1 187 ? 8.703 -3.351 -10.812 1.00 89.44 187 LEU A C 1
ATOM 1414 O O . LEU A 1 187 ? 9.719 -3.842 -11.291 1.00 89.44 187 LEU A O 1
ATOM 1418 N N . TYR A 1 188 ? 8.234 -2.185 -11.259 1.00 91.38 188 TYR A N 1
ATOM 1419 C CA . TYR A 1 188 ? 8.915 -1.466 -12.337 1.00 91.38 188 TYR A CA 1
ATOM 1420 C C . TYR A 1 188 ? 10.206 -0.800 -11.870 1.00 91.38 188 TYR A C 1
ATOM 1422 O O . TYR A 1 188 ? 11.111 -0.644 -12.686 1.00 91.38 188 TYR A O 1
ATOM 1430 N N . THR A 1 189 ? 10.311 -0.439 -10.589 1.00 91.19 189 THR A N 1
ATOM 1431 C CA . THR A 1 189 ? 11.566 0.043 -10.002 1.00 91.19 189 THR A CA 1
ATOM 1432 C C . THR A 1 189 ? 12.625 -1.047 -10.073 1.00 91.19 189 THR A C 1
ATOM 1434 O O . THR A 1 189 ? 13.697 -0.778 -10.607 1.00 91.19 189 THR A O 1
ATOM 1437 N N . ASP A 1 190 ? 12.297 -2.269 -9.648 1.00 91.12 190 ASP A N 1
ATOM 1438 C CA . ASP A 1 190 ? 13.218 -3.411 -9.676 1.00 91.12 190 ASP A CA 1
ATOM 1439 C C . ASP A 1 190 ? 13.691 -3.706 -11.111 1.00 91.12 190 ASP A C 1
ATOM 1441 O O . ASP A 1 190 ? 14.892 -3.765 -11.377 1.00 91.12 190 ASP A O 1
ATOM 1445 N N . ILE A 1 191 ? 12.758 -3.755 -12.071 1.00 93.50 191 ILE A N 1
ATOM 1446 C CA . ILE A 1 191 ? 13.080 -3.979 -13.491 1.00 93.50 191 ILE A CA 1
ATOM 1447 C C . ILE A 1 191 ? 14.010 -2.884 -14.034 1.00 93.50 191 ILE A C 1
ATOM 1449 O O . ILE A 1 191 ? 14.971 -3.171 -14.751 1.00 93.50 191 ILE A O 1
ATOM 1453 N N . ILE A 1 192 ? 13.707 -1.612 -13.747 1.00 94.19 192 ILE A N 1
ATOM 1454 C CA . ILE A 1 192 ? 14.511 -0.474 -14.208 1.00 94.19 192 ILE A CA 1
ATOM 1455 C C . ILE A 1 192 ? 15.913 -0.549 -13.599 1.00 94.19 192 ILE A C 1
ATOM 1457 O O . ILE A 1 192 ? 16.890 -0.425 -14.342 1.00 94.19 192 ILE A O 1
ATOM 1461 N N . GLN A 1 193 ? 16.015 -0.791 -12.293 1.00 93.31 193 GLN A N 1
ATOM 1462 C CA . GLN A 1 193 ? 17.290 -0.922 -11.591 1.00 93.31 193 GLN A CA 1
ATOM 1463 C C . GLN A 1 193 ? 18.132 -2.043 -12.194 1.00 93.31 193 GLN A C 1
ATOM 1465 O O . GLN A 1 193 ? 19.269 -1.799 -12.590 1.00 93.31 193 GLN A O 1
ATOM 1470 N N . ASP A 1 194 ? 17.568 -3.236 -12.386 1.00 92.94 194 ASP A N 1
ATOM 1471 C CA . ASP A 1 194 ? 18.290 -4.363 -12.980 1.00 92.94 194 ASP A CA 1
ATOM 1472 C C . ASP A 1 194 ? 18.771 -4.057 -14.413 1.00 92.94 194 ASP A C 1
ATOM 1474 O O . ASP A 1 194 ? 19.882 -4.442 -14.794 1.00 92.94 194 ASP A O 1
ATOM 1478 N N . ILE A 1 195 ? 18.002 -3.299 -15.204 1.00 95.00 195 ILE A N 1
ATOM 1479 C CA . ILE A 1 195 ? 18.400 -2.854 -16.552 1.00 95.00 195 ILE A CA 1
ATOM 1480 C C . ILE A 1 195 ? 19.566 -1.847 -16.517 1.00 95.00 195 ILE A C 1
ATOM 1482 O O . ILE A 1 195 ? 20.445 -1.888 -17.394 1.00 95.00 195 ILE A O 1
ATOM 1486 N N . TYR A 1 196 ? 19.584 -0.911 -15.565 1.00 95.00 196 TYR A N 1
ATOM 1487 C CA . TYR A 1 196 ? 20.664 0.075 -15.456 1.00 95.00 196 TYR A CA 1
ATOM 1488 C C . TYR A 1 196 ? 21.912 -0.502 -14.801 1.00 95.00 196 TYR A C 1
ATOM 1490 O O . TYR A 1 196 ? 22.988 -0.379 -15.389 1.00 95.00 196 TYR A O 1
ATOM 1498 N N . GLU A 1 197 ? 21.770 -1.180 -13.663 1.00 94.00 197 GLU A N 1
ATOM 1499 C CA . GLU A 1 197 ? 22.873 -1.788 -12.914 1.00 94.00 197 GLU A CA 1
ATOM 1500 C C . GLU A 1 197 ? 23.644 -2.806 -13.763 1.00 94.00 197 GLU A C 1
ATOM 1502 O O . GLU A 1 197 ? 24.872 -2.760 -13.820 1.00 94.00 197 GLU A O 1
ATOM 1507 N N . ASN A 1 198 ? 22.941 -3.669 -14.508 1.00 93.12 198 ASN A N 1
ATOM 1508 C CA . ASN A 1 198 ? 23.572 -4.678 -15.372 1.00 93.12 198 ASN A CA 1
ATOM 1509 C C . ASN A 1 198 ? 23.862 -4.164 -16.795 1.00 93.12 198 ASN A C 1
ATOM 1511 O O . ASN A 1 198 ? 24.166 -4.933 -17.708 1.00 93.12 198 ASN A O 1
ATOM 1515 N N . ASN A 1 199 ? 23.726 -2.855 -17.011 1.00 94.19 199 ASN A N 1
ATOM 1516 C CA . ASN A 1 199 ? 23.894 -2.180 -18.290 1.00 94.19 199 ASN A CA 1
ATOM 1517 C C . ASN A 1 199 ? 23.227 -2.893 -19.491 1.00 94.19 199 ASN A C 1
ATOM 1519 O O . ASN A 1 199 ? 23.792 -2.999 -20.580 1.00 94.19 199 ASN A O 1
ATOM 1523 N N . VAL A 1 200 ? 21.993 -3.359 -19.315 1.00 95.50 200 VAL A N 1
ATOM 1524 C CA . VAL A 1 200 ? 21.262 -4.092 -20.352 1.00 95.50 200 VAL A CA 1
ATOM 1525 C C . VAL A 1 200 ? 20.907 -3.169 -21.516 1.00 95.50 200 VAL A C 1
ATOM 1527 O O . VAL A 1 200 ? 20.355 -2.086 -21.313 1.00 95.50 200 VAL A O 1
ATOM 1530 N N . THR A 1 201 ? 21.237 -3.605 -22.732 1.00 95.38 201 THR A N 1
ATOM 1531 C CA . THR A 1 201 ? 20.930 -2.914 -23.999 1.00 95.38 201 THR A CA 1
ATOM 1532 C C . THR A 1 201 ? 20.096 -3.769 -24.955 1.00 95.38 201 THR A C 1
ATOM 1534 O O . THR A 1 201 ? 19.506 -3.236 -25.896 1.00 95.38 201 THR A O 1
ATOM 1537 N N . ASP A 1 202 ? 20.002 -5.080 -24.711 1.00 96.50 202 ASP A N 1
ATOM 1538 C CA . ASP A 1 202 ? 19.213 -6.013 -25.516 1.00 96.50 202 ASP A CA 1
ATOM 1539 C C . ASP A 1 202 ? 17.749 -6.083 -25.050 1.00 96.50 202 ASP A C 1
ATOM 1541 O O . ASP A 1 202 ? 17.449 -6.282 -23.871 1.00 96.50 202 ASP A O 1
ATOM 1545 N N . ILE A 1 203 ? 16.824 -5.955 -26.004 1.00 95.69 203 ILE A N 1
ATOM 1546 C CA . ILE A 1 203 ? 15.375 -5.926 -25.753 1.00 95.69 203 ILE A CA 1
ATOM 1547 C C . ILE A 1 203 ? 14.871 -7.258 -25.189 1.00 95.69 203 ILE A C 1
ATOM 1549 O O . ILE A 1 203 ? 14.022 -7.270 -24.295 1.00 95.69 203 ILE A O 1
ATOM 1553 N N . LYS A 1 204 ? 15.381 -8.392 -25.691 1.00 95.94 204 LYS A N 1
ATOM 1554 C CA . LYS A 1 204 ? 14.943 -9.716 -25.226 1.00 95.94 204 LYS A CA 1
ATOM 1555 C C . LYS A 1 204 ? 15.395 -9.953 -23.790 1.00 95.94 204 LYS A C 1
ATOM 1557 O O . LYS A 1 204 ? 14.604 -10.448 -22.992 1.00 95.94 204 LYS A O 1
ATOM 1562 N N . LYS A 1 205 ? 16.620 -9.545 -23.452 1.00 95.62 205 LYS A N 1
ATOM 1563 C CA . LYS A 1 205 ? 17.152 -9.586 -22.087 1.00 95.62 205 LYS A CA 1
ATOM 1564 C C . LYS A 1 205 ? 16.340 -8.699 -21.141 1.00 95.62 205 LYS A C 1
ATOM 1566 O O . LYS A 1 205 ? 15.966 -9.161 -20.071 1.00 95.62 205 LYS A O 1
ATOM 1571 N N . GLY A 1 206 ? 15.958 -7.494 -21.573 1.00 94.94 206 GLY A N 1
ATOM 1572 C CA . GLY A 1 206 ? 15.028 -6.641 -20.822 1.00 94.94 206 GLY A CA 1
ATOM 1573 C C . GLY A 1 206 ? 13.702 -7.338 -20.506 1.00 94.94 206 GLY A C 1
ATOM 1574 O O . GLY A 1 206 ? 13.240 -7.326 -19.370 1.00 94.94 206 GLY A O 1
ATOM 1575 N N . ASN A 1 207 ? 13.097 -8.012 -21.486 1.00 96.25 207 ASN A N 1
ATOM 1576 C CA . ASN A 1 207 ? 11.868 -8.778 -21.249 1.00 96.25 207 ASN A CA 1
ATOM 1577 C C . ASN A 1 207 ? 12.068 -9.998 -20.343 1.00 96.25 207 ASN A C 1
ATOM 1579 O O . ASN A 1 207 ? 11.144 -10.363 -19.619 1.00 96.25 207 ASN A O 1
ATOM 1583 N N . ALA A 1 208 ? 13.245 -10.626 -20.368 1.00 94.81 208 ALA A N 1
ATOM 1584 C CA . ALA A 1 208 ? 13.566 -11.725 -19.463 1.00 94.81 208 ALA A CA 1
ATOM 1585 C C . ALA A 1 208 ? 13.622 -11.255 -18.001 1.00 94.81 208 ALA A C 1
ATOM 1587 O O . ALA A 1 208 ? 13.056 -11.938 -17.147 1.00 94.81 208 ALA A O 1
ATOM 1588 N N . ILE A 1 209 ? 14.207 -10.075 -17.752 1.00 93.94 209 ILE A N 1
ATOM 1589 C CA . ILE A 1 209 ? 14.200 -9.394 -16.445 1.00 93.94 209 ILE A CA 1
ATOM 1590 C C . ILE A 1 209 ? 12.766 -9.161 -15.988 1.00 93.94 209 ILE A C 1
ATOM 1592 O O . ILE A 1 209 ? 12.329 -9.715 -14.987 1.00 93.94 209 ILE A O 1
ATOM 1596 N N . ALA A 1 210 ? 11.971 -8.470 -16.807 1.00 93.44 210 ALA A N 1
ATOM 1597 C CA . ALA A 1 210 ? 10.584 -8.186 -16.461 1.00 93.44 210 ALA A CA 1
ATOM 1598 C C . ALA A 1 210 ? 9.748 -9.445 -16.188 1.00 93.44 210 ALA A C 1
ATOM 1600 O O . ALA A 1 210 ? 8.923 -9.465 -15.274 1.00 93.44 210 ALA A O 1
ATOM 1601 N N . ALA A 1 211 ? 9.948 -10.508 -16.969 1.00 93.56 211 ALA A N 1
ATOM 1602 C CA . ALA A 1 211 ? 9.260 -11.776 -16.758 1.00 93.56 211 ALA A CA 1
ATOM 1603 C C . ALA A 1 211 ? 9.706 -12.470 -15.463 1.00 93.56 211 ALA A C 1
ATOM 1605 O O . ALA A 1 211 ? 8.897 -13.151 -14.832 1.00 93.56 211 ALA A O 1
ATOM 1606 N N . TYR A 1 212 ? 10.978 -12.335 -15.086 1.00 92.25 212 TYR A N 1
ATOM 1607 C CA . TYR A 1 212 ? 11.491 -12.821 -13.814 1.00 92.25 212 TYR A CA 1
ATOM 1608 C C . TYR A 1 212 ? 10.864 -12.062 -12.650 1.00 92.25 212 TYR A C 1
ATOM 1610 O O . TYR A 1 212 ? 10.179 -12.699 -11.851 1.00 92.25 212 TYR A O 1
ATOM 1618 N N . ASP A 1 213 ? 10.972 -10.734 -12.627 1.00 90.38 213 ASP A N 1
ATOM 1619 C CA . ASP A 1 213 ? 10.460 -9.904 -11.531 1.00 90.38 213 ASP A CA 1
ATOM 1620 C C . ASP A 1 213 ? 8.943 -10.035 -11.382 1.00 90.38 213 ASP A C 1
ATOM 1622 O O . ASP A 1 213 ? 8.427 -10.170 -10.278 1.00 90.38 213 ASP A O 1
ATOM 1626 N N . THR A 1 214 ? 8.204 -10.149 -12.490 1.00 90.38 214 THR A N 1
ATOM 1627 C CA . THR A 1 214 ? 6.750 -10.381 -12.429 1.00 90.38 214 THR A CA 1
ATOM 1628 C C . THR A 1 214 ? 6.410 -11.707 -11.739 1.00 90.38 214 THR A C 1
ATOM 1630 O O . THR A 1 214 ? 5.510 -11.759 -10.898 1.00 90.38 214 THR A O 1
ATOM 1633 N N . ARG A 1 215 ? 7.116 -12.801 -12.071 1.00 88.88 215 ARG A N 1
ATOM 1634 C CA . ARG A 1 215 ? 6.918 -14.096 -11.388 1.00 88.88 215 ARG A CA 1
ATOM 1635 C C . ARG A 1 215 ? 7.328 -14.009 -9.923 1.00 88.88 215 ARG A C 1
ATOM 1637 O O . ARG A 1 215 ? 6.654 -14.574 -9.069 1.00 88.88 215 ARG A O 1
ATOM 1644 N N . CYS A 1 216 ? 8.404 -13.284 -9.662 1.00 86.69 216 CYS A N 1
ATOM 1645 C CA . CYS A 1 216 ? 8.976 -13.036 -8.353 1.00 86.69 216 CYS A CA 1
ATOM 1646 C C . CYS A 1 216 ? 7.963 -12.378 -7.409 1.00 86.69 216 CYS A C 1
ATOM 1648 O O . CYS A 1 216 ? 7.628 -12.937 -6.364 1.00 86.69 216 CYS A O 1
ATOM 1650 N N . THR A 1 217 ? 7.394 -11.246 -7.837 1.00 84.50 217 THR A N 1
ATOM 1651 C CA . THR A 1 217 ? 6.355 -10.514 -7.106 1.00 84.50 217 THR A CA 1
ATOM 1652 C C . THR A 1 217 ? 5.100 -11.364 -6.914 1.00 84.50 217 THR A C 1
ATOM 1654 O O . THR A 1 217 ? 4.496 -11.330 -5.848 1.00 84.50 217 THR A O 1
ATOM 1657 N N . ALA A 1 218 ? 4.713 -12.171 -7.908 1.00 83.38 218 ALA A N 1
ATOM 1658 C CA . ALA A 1 218 ? 3.541 -13.041 -7.795 1.00 83.38 218 ALA A CA 1
ATOM 1659 C C . ALA A 1 218 ? 3.739 -14.216 -6.815 1.00 83.38 218 ALA A C 1
ATOM 1661 O O . ALA A 1 218 ? 2.774 -14.678 -6.211 1.00 83.38 218 ALA A O 1
ATOM 1662 N N . GLN A 1 219 ? 4.968 -14.720 -6.675 1.00 83.62 219 GLN A N 1
ATOM 1663 C CA . GLN A 1 219 ? 5.289 -15.901 -5.863 1.00 83.62 219 GLN A CA 1
ATOM 1664 C C . GLN A 1 219 ? 5.895 -15.562 -4.491 1.00 83.62 219 GLN A C 1
ATOM 1666 O O . GLN A 1 219 ? 6.155 -16.481 -3.717 1.00 83.62 219 GLN A O 1
ATOM 1671 N N . ASN A 1 220 ? 6.120 -14.277 -4.178 1.00 76.12 220 ASN A N 1
ATOM 1672 C CA . ASN A 1 220 ? 6.803 -13.807 -2.961 1.00 76.12 220 ASN A CA 1
ATOM 1673 C C . ASN A 1 220 ? 8.154 -14.507 -2.697 1.00 76.12 220 ASN A C 1
ATOM 1675 O O . ASN A 1 220 ? 8.550 -14.694 -1.548 1.00 76.12 220 ASN A O 1
ATOM 1679 N N . ASN A 1 221 ? 8.867 -14.913 -3.751 1.00 70.75 221 ASN A N 1
ATOM 1680 C CA . ASN A 1 221 ? 10.128 -15.644 -3.634 1.00 70.75 221 ASN A CA 1
ATOM 1681 C C . ASN A 1 221 ? 11.203 -15.021 -4.522 1.00 70.75 221 ASN A C 1
ATOM 1683 O O . ASN A 1 221 ? 11.489 -15.507 -5.618 1.00 70.75 221 ASN A O 1
ATOM 1687 N N . CYS A 1 222 ? 11.771 -13.923 -4.030 1.00 70.44 222 CYS A N 1
ATOM 1688 C CA . CYS A 1 222 ? 12.726 -13.123 -4.772 1.00 70.44 222 CYS A CA 1
ATOM 1689 C C . CYS A 1 222 ? 14.153 -13.303 -4.292 1.00 70.44 222 CYS A C 1
ATOM 1691 O O . CYS A 1 222 ? 14.526 -12.849 -3.214 1.00 70.44 222 CYS A O 1
ATOM 1693 N N . GLN A 1 223 ? 14.971 -13.919 -5.143 1.00 74.62 223 GLN A N 1
ATOM 1694 C CA . GLN A 1 223 ? 16.419 -13.779 -5.071 1.00 74.62 223 GLN A CA 1
ATOM 1695 C C . GLN A 1 223 ? 16.874 -12.884 -6.213 1.00 74.62 223 GLN A C 1
ATOM 1697 O O . GLN A 1 223 ? 16.543 -13.134 -7.365 1.00 74.62 223 GLN A O 1
ATOM 1702 N N . ARG A 1 224 ? 17.619 -11.821 -5.926 1.00 66.94 224 ARG A N 1
ATOM 1703 C CA . ARG A 1 224 ? 18.156 -10.982 -6.997 1.00 66.94 224 ARG A CA 1
ATOM 1704 C C . ARG A 1 224 ? 19.205 -11.788 -7.766 1.00 66.94 224 ARG A C 1
ATOM 1706 O O . ARG A 1 224 ? 20.129 -12.322 -7.153 1.00 66.94 224 ARG A O 1
ATOM 1713 N N . ILE A 1 225 ? 19.041 -11.916 -9.079 1.00 72.81 225 ILE A N 1
ATOM 1714 C CA . ILE A 1 225 ? 19.994 -12.618 -9.947 1.00 72.81 225 ILE A CA 1
ATOM 1715 C C . ILE A 1 225 ? 20.809 -11.602 -10.745 1.00 72.81 225 ILE A C 1
ATOM 1717 O O . ILE A 1 225 ? 20.319 -10.527 -11.072 1.00 72.81 225 ILE A O 1
ATOM 1721 N N . ALA A 1 226 ? 22.070 -11.924 -11.028 1.00 74.56 226 ALA A N 1
ATOM 1722 C CA . ALA A 1 226 ? 22.898 -11.099 -11.902 1.00 74.56 226 ALA A CA 1
ATOM 1723 C C . ALA A 1 226 ? 22.492 -11.339 -13.364 1.00 74.56 226 ALA A C 1
ATOM 1725 O O . ALA A 1 226 ? 22.341 -12.497 -13.768 1.00 74.56 226 ALA A O 1
ATOM 1726 N N . TRP A 1 227 ? 22.324 -10.260 -14.135 1.00 78.25 227 TRP A N 1
ATOM 1727 C CA . TRP A 1 227 ? 21.784 -10.315 -15.496 1.00 78.25 227 TRP A CA 1
ATOM 1728 C C . TRP A 1 227 ? 22.842 -10.178 -16.574 1.00 78.25 227 TRP A C 1
ATOM 1730 O O . TRP A 1 227 ? 23.484 -9.118 -16.727 1.00 78.25 227 TRP A O 1
#